Protein AF-A0A9P0JIC3-F1 (afdb_monomer)

Radius of gyration: 19.34 Å; Cα contacts (8 Å, |Δi|>4): 268; chains: 1; bounding box: 46×52×52 Å

Secondary structure (DSSP, 8-state):
-HHHHHHHHHHHTTS-TTTTTSHHHHHHHHHHHHHHHHHHHTTSS-HHHHHHHHHHHHHHHHHHHHHTTTT---TTHHHHHHHHHHHHHHHTT-TTHHHHHHHHT-HHHHHHHHHTT--SB-SSTT-BHHHHHHHHHHTTTT---HHHHHHHHHHHHH-SS---PPSS--TT-HHHHHHHHHHHHHHHHHTTSS-TTTTTSSPPPHHHHHHHHHHHHHHHTT-TTGGGTTSSS-HHHHHHHTTS--

Mean predicted aligned error: 8.45 Å

Foldseek 3Di:
DLVVVVVVVVVVVVDDLQQLVDPVSLVVVLVVLLVVLVVDCVVDDHSQVSLVSSLVSLVVQQQVCCVVVVNHGDHGPSLSSLVSSLVSCVVSVPLCNLQSCLSNLPLVVNLVCLLQPRDQADPPRPDGSQVNLLVVQVVCPLNGDPSSLSSNV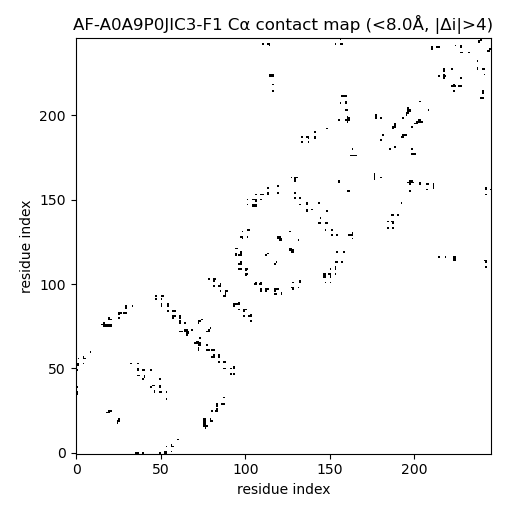LVCLQDQARDDDDDDDDPPCPVVQLVVCCVVRVVCVVSVSDDCCRSVVNPHDPLSVVLNVVLVVCVVVSNGPPCLVVDPDDPVVNCSSSSVDD

Sequence (246 aa):
MECFLKCYFEQFTNLPRNSLHDRRKRKAMVQYISTLIQGCSAVEPTVEESSRIAIKTILNYHDEMRDQNGTVCLMGKNHNILYVAMKLCFDWQVQDLAIICVQLGIPDKLHIFLRFGARLYTENEEFNVFEHILNRLSEFNHKYPYNLIACLQLLLRAAPWIKIKPKDFTEEEEKILYERLLEKYADLVDDGIVPLSRCGLTPPELKHLCRCVIREKLWENYQLPSGIRSLPVPEQMWKYLDLLED

InterPro domains:
  IPR001496 SOCS box domain [PF07525] (202-241)
  IPR001496 SOCS box domain [PS50225] (203-246)
  IPR001496 SOCS box domain [SM00969] (203-244)
  IPR036036 SOCS box-like domain superfamily [SSF158235] (195-242)
  IPR039147 Ankyrin repeat and SOCS box protein 17 [PTHR20966] (100-245)

Solvent-accessible surface area (backbone atoms only — not comparable to full-atom values): 13832 Å² total; per-residue (Å²): 100,54,67,65,51,51,60,49,48,63,57,54,69,75,50,60,56,62,62,37,70,45,69,66,48,35,49,51,50,39,52,53,51,52,51,47,29,56,60,36,28,76,75,67,47,54,59,62,55,28,43,50,45,50,41,51,50,53,52,50,52,40,49,54,53,11,52,77,48,79,68,43,74,47,72,47,31,61,48,39,47,50,61,32,41,46,49,47,25,64,77,63,70,42,70,62,49,52,47,46,24,53,76,66,41,39,38,72,61,35,49,54,40,49,39,56,58,56,48,70,65,51,94,67,79,85,54,51,44,61,54,54,52,50,56,59,49,61,75,39,74,95,58,66,58,66,42,51,53,48,34,50,54,54,51,57,70,67,37,63,54,72,75,68,84,68,88,81,84,66,93,86,46,73,70,55,50,42,57,52,48,46,73,76,39,41,68,44,42,76,71,58,74,46,53,53,38,33,55,66,81,34,79,54,57,66,70,52,48,49,40,39,51,53,48,49,55,31,45,78,67,73,26,49,53,73,47,49,77,71,47,101,63,58,70,69,54,40,36,41,62,52,66,74,44,133

Organism: Acanthoscelides obtectus (NCBI:txid200917)

pLDDT: mean 84.25, std 10.81, range [47.44, 96.25]

Structure (mmCIF, N/CA/C/O backbone):
data_AF-A0A9P0JIC3-F1
#
_entry.id   AF-A0A9P0JIC3-F1
#
loop_
_atom_site.group_PDB
_atom_site.id
_atom_site.type_symbol
_atom_site.label_atom_id
_atom_site.label_alt_id
_atom_site.label_comp_id
_atom_site.label_asym_id
_atom_site.label_entity_id
_atom_site.label_seq_id
_atom_site.pdbx_PDB_ins_code
_atom_site.Cartn_x
_atom_site.Cartn_y
_atom_site.Cartn_z
_atom_site.occupancy
_atom_site.B_iso_or_equiv
_atom_site.auth_seq_id
_atom_site.auth_comp_id
_atom_site.auth_asym_id
_atom_site.auth_atom_id
_atom_site.pdbx_PDB_model_num
ATOM 1 N N . MET A 1 1 ? 20.262 10.581 -11.753 1.00 84.94 1 MET A N 1
ATOM 2 C CA . MET A 1 1 ? 18.864 10.120 -11.924 1.00 84.94 1 MET A CA 1
ATOM 3 C C . MET A 1 1 ? 17.838 11.248 -11.773 1.00 84.94 1 MET A C 1
ATOM 5 O O . MET A 1 1 ? 17.192 11.581 -12.757 1.00 84.94 1 MET A O 1
ATOM 9 N N . GLU A 1 2 ? 17.696 11.856 -10.587 1.00 87.31 2 GLU A N 1
ATOM 10 C CA . GLU A 1 2 ? 16.649 12.857 -10.282 1.00 87.31 2 GLU A CA 1
ATOM 11 C C . GLU A 1 2 ? 16.612 14.047 -11.258 1.00 87.31 2 GLU A C 1
ATOM 13 O O . GLU A 1 2 ? 15.560 14.351 -11.815 1.00 87.31 2 GLU A O 1
ATOM 18 N N . CYS A 1 3 ? 17.766 14.673 -11.525 1.00 87.56 3 CYS A N 1
ATOM 19 C CA . CYS A 1 3 ? 17.871 15.822 -12.434 1.00 87.56 3 CYS A CA 1
ATOM 20 C C . CYS A 1 3 ? 17.317 15.513 -13.841 1.00 87.56 3 CYS A C 1
ATOM 22 O O . CYS A 1 3 ? 16.502 16.267 -14.366 1.00 87.56 3 CYS A O 1
ATOM 24 N N . PHE A 1 4 ? 17.659 14.350 -14.411 1.00 88.56 4 PHE A N 1
ATOM 25 C CA . PHE A 1 4 ? 17.155 13.935 -15.727 1.00 88.56 4 PHE A CA 1
ATOM 26 C C . PHE A 1 4 ? 15.630 13.789 -15.757 1.00 88.56 4 PHE A C 1
ATOM 28 O O . PHE A 1 4 ? 14.992 14.181 -16.735 1.00 88.56 4 PHE A O 1
ATOM 35 N N . LEU A 1 5 ? 15.037 13.233 -14.696 1.00 91.06 5 LEU A N 1
ATOM 36 C CA . LEU A 1 5 ? 13.585 13.091 -14.607 1.00 91.06 5 LEU A CA 1
ATOM 37 C C . LEU A 1 5 ? 12.885 14.433 -14.415 1.00 91.06 5 LEU A C 1
ATOM 39 O O . LEU A 1 5 ? 11.864 14.651 -15.060 1.00 91.06 5 LEU A O 1
ATOM 43 N N . LYS A 1 6 ? 13.438 15.344 -13.606 1.00 90.75 6 LYS A N 1
ATOM 44 C CA . LYS A 1 6 ? 12.896 16.704 -13.465 1.00 90.75 6 LYS A CA 1
ATOM 45 C C . LYS A 1 6 ? 12.882 17.437 -14.808 1.00 90.75 6 LYS A C 1
ATOM 47 O O . LYS A 1 6 ? 11.824 17.902 -15.220 1.00 90.75 6 LYS A O 1
ATOM 52 N N . CYS A 1 7 ? 13.988 17.406 -15.556 1.00 90.88 7 CYS A N 1
ATOM 53 C CA . CYS A 1 7 ? 14.044 17.970 -16.911 1.00 90.88 7 CYS A CA 1
ATOM 54 C C . CYS A 1 7 ? 13.030 17.317 -17.866 1.00 90.88 7 CYS A C 1
ATOM 56 O O . CYS A 1 7 ? 12.401 17.992 -18.681 1.00 90.88 7 CYS A O 1
ATOM 58 N N . TYR A 1 8 ? 12.829 15.999 -17.771 1.00 90.75 8 TYR A N 1
ATOM 59 C CA . TYR A 1 8 ? 11.783 15.326 -18.540 1.00 90.75 8 TYR A CA 1
ATOM 60 C C . TYR A 1 8 ? 10.377 15.808 -18.136 1.00 90.75 8 TYR A C 1
ATOM 62 O O . TYR A 1 8 ? 9.532 16.020 -19.008 1.00 90.75 8 TYR A O 1
ATOM 70 N N . PHE A 1 9 ? 10.110 16.013 -16.842 1.00 91.44 9 PHE A N 1
ATOM 71 C CA . PHE A 1 9 ? 8.804 16.460 -16.351 1.00 91.44 9 PHE A CA 1
ATOM 72 C C . PHE A 1 9 ? 8.465 17.909 -16.707 1.00 91.44 9 PHE A C 1
ATOM 74 O O . PHE A 1 9 ? 7.298 18.210 -16.976 1.00 91.44 9 PHE A O 1
ATOM 81 N N . GLU A 1 10 ? 9.461 18.780 -16.840 1.00 89.56 10 GLU A N 1
ATOM 82 C CA . GLU A 1 10 ? 9.272 20.119 -17.411 1.00 89.56 10 GLU A CA 1
ATOM 83 C C . GLU A 1 10 ? 8.665 20.030 -18.820 1.00 89.56 10 GLU A C 1
ATOM 85 O O . GLU A 1 10 ? 7.658 20.673 -19.117 1.00 89.56 10 GLU A O 1
ATOM 90 N N . GLN A 1 11 ? 9.192 19.138 -19.665 1.00 87.88 11 GLN A N 1
ATOM 91 C CA . GLN A 1 11 ? 8.653 18.910 -21.010 1.00 87.88 11 GLN A CA 1
ATOM 92 C C . GLN A 1 11 ? 7.323 18.148 -20.990 1.00 87.88 11 GLN A C 1
ATOM 94 O O . GLN A 1 11 ? 6.426 18.413 -21.795 1.00 87.88 11 GLN A O 1
ATOM 99 N N . PHE A 1 12 ? 7.151 17.220 -20.047 1.00 87.81 12 PHE A N 1
ATOM 100 C CA . PHE A 1 12 ? 5.916 16.460 -19.860 1.00 87.81 12 PHE A CA 1
ATOM 101 C C . PHE A 1 12 ? 4.708 17.371 -19.588 1.00 87.81 12 PHE A C 1
ATOM 103 O O . PHE A 1 12 ? 3.589 17.082 -20.036 1.00 87.81 12 PHE A O 1
ATOM 110 N N . THR A 1 13 ? 4.929 18.512 -18.931 1.00 84.94 13 THR A N 1
ATOM 111 C CA . THR A 1 13 ? 3.905 19.533 -18.658 1.00 84.94 13 THR A CA 1
ATOM 112 C C . THR A 1 13 ? 3.285 20.098 -19.940 1.00 84.94 13 THR A C 1
ATOM 114 O O . THR A 1 13 ? 2.082 20.358 -19.961 1.00 84.94 13 THR A O 1
ATOM 117 N N . ASN A 1 14 ? 4.022 20.115 -21.053 1.00 88.38 14 ASN A N 1
ATOM 118 C CA . ASN A 1 14 ? 3.530 20.588 -22.353 1.00 88.38 14 ASN A CA 1
ATOM 119 C C . ASN A 1 14 ? 2.716 19.538 -23.134 1.00 88.38 14 ASN A C 1
ATOM 121 O O . ASN A 1 14 ? 2.063 19.862 -24.125 1.00 88.38 14 ASN A O 1
ATOM 125 N N . LEU A 1 15 ? 2.716 18.268 -22.710 1.00 89.38 15 LEU A N 1
ATOM 126 C CA . LEU A 1 15 ? 1.994 17.210 -23.425 1.00 89.38 15 LEU A CA 1
ATOM 127 C C . LEU A 1 15 ? 0.464 17.297 -23.245 1.00 89.38 15 LEU A C 1
ATOM 129 O O . LEU A 1 15 ? -0.015 17.711 -22.187 1.00 89.38 15 LEU A O 1
ATOM 133 N N . PRO A 1 16 ? -0.339 16.804 -24.207 1.00 90.94 16 PRO A N 1
ATOM 134 C CA . PRO A 1 16 ? -1.791 16.727 -24.055 1.00 90.94 16 PRO A CA 1
ATOM 135 C C . PRO A 1 16 ? -2.224 15.887 -22.846 1.00 90.94 16 PRO A C 1
ATOM 137 O O . PRO A 1 16 ? -1.580 14.897 -22.498 1.00 90.94 16 PRO A O 1
ATOM 140 N N . ARG A 1 17 ? -3.377 16.208 -22.245 1.00 89.19 17 ARG A N 1
ATOM 141 C CA . ARG A 1 17 ? -3.917 15.506 -21.060 1.00 89.19 17 ARG A CA 1
ATOM 142 C C . ARG A 1 17 ? -4.074 13.990 -21.246 1.00 89.19 17 ARG A C 1
ATOM 144 O O . ARG A 1 17 ? -3.983 13.244 -20.276 1.00 89.19 17 ARG A O 1
ATOM 151 N N . ASN A 1 18 ? -4.299 13.515 -22.469 1.00 89.56 18 ASN A N 1
ATOM 152 C CA . ASN A 1 18 ? -4.457 12.093 -22.796 1.00 89.56 18 ASN A CA 1
ATOM 153 C C . ASN A 1 18 ? -3.135 11.388 -23.173 1.00 89.56 18 ASN A C 1
ATOM 155 O O . ASN A 1 18 ? -3.162 10.224 -23.581 1.00 89.56 18 ASN A O 1
ATOM 159 N N . SER A 1 19 ? -1.979 12.046 -23.030 1.00 89.12 19 SER A N 1
ATOM 160 C CA . SER A 1 19 ? -0.673 11.529 -23.465 1.00 89.12 19 SER A CA 1
ATOM 161 C C . SER A 1 19 ? -0.293 10.188 -22.830 1.00 89.12 19 SER A C 1
ATOM 163 O O . SER A 1 19 ? 0.338 9.373 -23.493 1.00 89.12 19 SER A O 1
ATOM 165 N N . LEU A 1 20 ? -0.738 9.908 -21.602 1.00 89.62 20 LEU A N 1
ATOM 166 C CA . LEU A 1 20 ? -0.525 8.622 -20.921 1.00 89.62 20 LEU A CA 1
ATOM 167 C C . LEU A 1 20 ? -1.786 7.758 -20.805 1.00 89.62 20 LEU A C 1
ATOM 169 O O . LEU A 1 20 ? -1.801 6.804 -20.029 1.00 89.62 20 LEU A O 1
ATOM 173 N N . HIS A 1 21 ? -2.854 8.057 -21.550 1.00 85.00 21 HIS A N 1
ATOM 174 C CA . HIS A 1 21 ? -4.065 7.229 -21.527 1.00 85.00 21 HIS A CA 1
ATOM 175 C C . HIS A 1 21 ? -3.846 5.858 -22.193 1.00 85.00 21 HIS A C 1
ATOM 177 O O . HIS A 1 21 ? -4.325 4.839 -21.692 1.00 85.00 21 HIS A O 1
ATOM 183 N N . ASP A 1 22 ? -3.047 5.809 -23.261 1.00 87.88 22 ASP A N 1
ATOM 184 C CA . ASP A 1 22 ? -2.704 4.571 -23.964 1.00 87.88 22 ASP A CA 1
ATOM 185 C C . ASP A 1 22 ? -1.667 3.744 -23.177 1.00 87.88 22 ASP A C 1
ATOM 187 O O . ASP A 1 22 ? -0.608 4.236 -22.770 1.00 87.88 22 ASP A O 1
ATOM 191 N N . ARG A 1 23 ? -1.950 2.447 -23.001 1.00 87.31 23 ARG A N 1
ATOM 192 C CA . ARG A 1 23 ? -1.043 1.481 -22.365 1.00 87.31 23 ARG A CA 1
ATOM 193 C C . ARG A 1 23 ? 0.312 1.385 -23.076 1.00 87.31 23 ARG A C 1
ATOM 195 O O . ARG A 1 23 ? 1.319 1.199 -22.398 1.00 87.31 23 ARG A O 1
ATOM 202 N N . ARG A 1 24 ? 0.365 1.513 -24.404 1.00 91.06 24 ARG A N 1
ATOM 203 C CA . ARG A 1 24 ? 1.601 1.503 -25.206 1.00 91.06 24 ARG A CA 1
ATOM 204 C C . ARG A 1 24 ? 2.483 2.700 -24.872 1.00 91.06 24 ARG A C 1
ATOM 206 O O . ARG A 1 24 ? 3.682 2.524 -24.700 1.00 91.06 24 ARG A O 1
ATOM 213 N N . LYS A 1 25 ? 1.888 3.883 -24.693 1.00 91.12 25 LYS A N 1
ATOM 214 C CA . LYS A 1 25 ? 2.614 5.096 -24.284 1.00 91.12 25 LYS A CA 1
ATOM 215 C C . LYS A 1 25 ? 3.153 4.975 -22.860 1.00 91.12 25 LYS A C 1
ATOM 217 O O . LYS A 1 25 ? 4.316 5.284 -22.628 1.00 91.12 25 LYS A O 1
ATOM 222 N N . ARG A 1 26 ? 2.363 4.416 -21.931 1.00 93.31 26 ARG A N 1
ATOM 223 C CA . ARG A 1 26 ? 2.862 4.076 -20.586 1.00 93.31 26 ARG A CA 1
ATOM 224 C C . ARG A 1 26 ? 4.009 3.066 -20.641 1.00 93.31 26 ARG A C 1
ATOM 226 O O . ARG A 1 26 ? 5.010 3.270 -19.972 1.00 93.31 26 ARG A O 1
ATOM 233 N N . LYS A 1 27 ? 3.907 2.020 -21.470 1.00 91.69 27 LYS A N 1
ATOM 234 C CA . LYS A 1 27 ? 4.984 1.033 -21.668 1.00 91.69 27 LYS A CA 1
ATOM 235 C C . LYS A 1 27 ? 6.257 1.679 -22.226 1.00 91.69 27 LYS A C 1
ATOM 237 O O . LYS A 1 27 ? 7.333 1.377 -21.728 1.00 91.69 27 LYS A O 1
ATOM 242 N N . ALA A 1 28 ? 6.134 2.567 -23.210 1.00 93.56 28 ALA A N 1
ATOM 243 C CA . ALA A 1 28 ? 7.271 3.298 -23.766 1.00 93.56 28 ALA A CA 1
ATOM 244 C C . ALA A 1 28 ? 7.947 4.183 -22.706 1.00 93.56 28 ALA A C 1
ATOM 246 O O . ALA A 1 28 ? 9.169 4.185 -22.601 1.00 93.56 28 ALA A O 1
ATOM 247 N N . MET A 1 29 ? 7.163 4.865 -21.865 1.00 94.38 29 MET A N 1
ATOM 248 C CA . MET A 1 29 ? 7.701 5.658 -20.757 1.00 94.38 29 MET A CA 1
ATOM 249 C C . MET A 1 29 ? 8.385 4.786 -19.695 1.00 94.38 29 MET A C 1
ATOM 251 O O . MET A 1 29 ? 9.467 5.139 -19.242 1.00 94.38 29 MET A O 1
ATOM 255 N N . VAL A 1 30 ? 7.813 3.626 -19.344 1.00 95.00 30 VAL A N 1
ATOM 256 C CA . VAL A 1 30 ? 8.483 2.641 -18.472 1.00 95.00 30 VAL A CA 1
ATOM 257 C C . VAL A 1 30 ? 9.824 2.225 -19.077 1.00 95.00 30 VAL A C 1
ATOM 259 O O . VAL A 1 30 ? 10.830 2.266 -18.386 1.00 95.00 30 VAL A O 1
ATOM 262 N N . GLN A 1 31 ? 9.869 1.880 -20.367 1.00 94.94 31 GLN A N 1
ATOM 263 C CA . GLN A 1 31 ? 11.111 1.484 -21.043 1.00 94.94 31 GLN A CA 1
ATOM 264 C C . GLN A 1 31 ? 12.158 2.602 -21.041 1.00 94.94 31 GLN A C 1
ATOM 266 O O . GLN A 1 31 ? 13.328 2.342 -20.765 1.00 94.94 31 GLN A O 1
ATOM 271 N N . TYR A 1 32 ? 11.737 3.840 -21.302 1.00 94.69 32 TYR A N 1
ATOM 272 C CA . TYR A 1 32 ? 12.606 5.011 -21.237 1.00 94.69 32 TYR A CA 1
ATOM 273 C C . TYR A 1 32 ? 13.205 5.191 -19.836 1.00 94.69 32 TYR A C 1
ATOM 275 O O . TYR A 1 32 ? 14.423 5.263 -19.694 1.00 94.69 32 TYR A O 1
ATOM 283 N N . ILE A 1 33 ? 12.371 5.181 -18.792 1.00 94.75 33 ILE A N 1
ATOM 284 C CA . ILE A 1 33 ? 12.834 5.362 -17.410 1.00 94.75 33 ILE A CA 1
ATOM 285 C C . ILE A 1 33 ? 13.693 4.176 -16.957 1.00 94.75 33 ILE A C 1
ATOM 287 O O . ILE A 1 33 ? 14.723 4.391 -16.331 1.00 94.75 33 ILE A O 1
ATOM 291 N N . SER A 1 34 ? 13.349 2.942 -17.328 1.00 93.94 34 SER A N 1
ATOM 292 C CA . SER A 1 34 ? 14.183 1.763 -17.063 1.00 93.94 34 SER A CA 1
ATOM 293 C C . SER A 1 34 ? 15.560 1.869 -17.720 1.00 93.94 34 SER A C 1
ATOM 295 O O . SER A 1 34 ? 16.558 1.508 -17.104 1.00 93.94 34 SER A O 1
ATOM 297 N N . THR A 1 35 ? 15.639 2.418 -18.935 1.00 93.44 35 THR A N 1
ATOM 298 C CA . THR A 1 35 ? 16.923 2.677 -19.606 1.00 93.44 35 THR A CA 1
ATOM 299 C C . THR A 1 35 ? 17.727 3.743 -18.858 1.00 93.44 35 THR A C 1
ATOM 301 O O . THR A 1 35 ? 18.933 3.590 -18.679 1.00 93.44 35 THR A O 1
ATOM 304 N N . LEU A 1 36 ? 17.068 4.798 -18.360 1.00 91.94 36 LEU A N 1
ATOM 305 C CA . LEU A 1 36 ? 17.714 5.817 -17.525 1.00 91.94 36 LEU A CA 1
ATOM 306 C C . LEU A 1 36 ? 18.221 5.253 -16.196 1.00 91.94 36 LEU A C 1
ATOM 308 O O . LEU A 1 36 ? 19.325 5.603 -15.794 1.00 91.94 36 LEU A O 1
ATOM 312 N N . ILE A 1 37 ? 17.449 4.385 -15.535 1.00 91.19 37 ILE A N 1
ATOM 313 C CA . ILE A 1 37 ? 17.860 3.701 -14.300 1.00 91.19 37 ILE A CA 1
ATOM 314 C C . ILE A 1 37 ? 19.133 2.895 -14.563 1.00 91.19 37 ILE A C 1
ATOM 316 O O . ILE A 1 37 ? 20.116 3.078 -13.852 1.00 91.19 37 ILE A O 1
ATOM 320 N N . GLN A 1 38 ? 19.151 2.076 -15.621 1.00 90.44 38 GLN A N 1
ATOM 321 C CA . GLN A 1 38 ? 20.332 1.295 -16.009 1.00 90.44 38 GLN A CA 1
ATOM 322 C C . GLN A 1 38 ? 21.537 2.196 -16.297 1.00 90.44 38 GLN A C 1
ATOM 324 O O . GLN A 1 38 ? 22.611 1.983 -15.737 1.00 90.44 38 GLN A O 1
ATOM 329 N N . GLY A 1 39 ? 21.353 3.233 -17.118 1.00 88.88 39 GLY A N 1
ATOM 330 C CA . GLY A 1 39 ? 22.425 4.157 -17.485 1.00 88.88 39 GLY A CA 1
ATOM 331 C C . GLY A 1 39 ? 22.971 4.955 -16.299 1.00 88.88 39 GLY A C 1
ATOM 332 O O . GLY A 1 39 ? 24.182 5.080 -16.157 1.00 88.88 39 GLY A O 1
ATOM 333 N N . CYS A 1 40 ? 22.102 5.451 -15.415 1.00 85.69 40 CYS A N 1
ATOM 334 C CA . CYS A 1 40 ? 22.518 6.162 -14.203 1.00 85.69 40 CYS A CA 1
ATOM 335 C C . CYS A 1 40 ? 23.211 5.225 -13.208 1.00 85.69 40 CYS A C 1
ATOM 337 O O . CYS A 1 40 ? 24.174 5.635 -12.571 1.00 85.69 40 CYS A O 1
ATOM 339 N N . SER A 1 41 ? 22.763 3.969 -13.109 1.00 84.31 41 SER A N 1
ATOM 340 C CA . SER A 1 41 ? 23.362 3.003 -12.187 1.00 84.31 41 SER A CA 1
ATOM 341 C C . SER A 1 41 ? 24.787 2.585 -12.560 1.00 84.31 41 SER A C 1
ATOM 343 O O . SER A 1 41 ? 25.525 2.079 -11.720 1.00 84.31 41 SER A O 1
ATOM 345 N N . ALA A 1 42 ? 25.199 2.829 -13.809 1.00 78.69 42 ALA A N 1
ATOM 346 C CA . ALA A 1 42 ? 26.554 2.558 -14.278 1.00 78.69 42 ALA A CA 1
ATOM 347 C C . ALA A 1 42 ? 27.597 3.582 -13.783 1.00 78.69 42 ALA A C 1
ATOM 3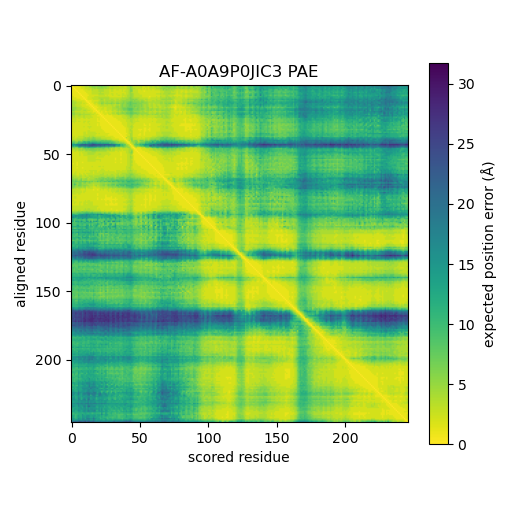49 O O . ALA A 1 42 ? 28.790 3.331 -13.924 1.00 78.69 42 ALA A O 1
ATOM 350 N N . VAL A 1 43 ? 27.163 4.725 -13.232 1.00 74.62 43 VAL A N 1
ATOM 351 C CA . VAL A 1 43 ? 28.024 5.861 -12.841 1.00 74.62 43 VAL A CA 1
ATOM 352 C C . VAL A 1 43 ? 27.922 6.174 -11.327 1.00 74.62 43 VAL A C 1
ATOM 354 O O . VAL A 1 43 ? 28.494 7.157 -10.887 1.00 74.62 43 VAL A O 1
ATOM 357 N N . GLU A 1 44 ? 27.272 5.303 -10.531 1.00 65.00 44 GLU A N 1
ATOM 358 C CA . GLU A 1 44 ? 26.792 5.485 -9.130 1.00 65.00 44 GLU A CA 1
ATOM 359 C C . GLU A 1 44 ? 25.482 6.301 -9.063 1.00 65.00 44 GLU A C 1
ATOM 361 O O . GLU A 1 44 ? 25.446 7.397 -9.632 1.00 65.00 44 GLU A O 1
ATOM 366 N N . PRO A 1 45 ? 24.369 5.844 -8.426 1.00 71.44 45 PRO A N 1
ATOM 367 C CA . PRO A 1 45 ? 24.164 4.828 -7.361 1.00 71.44 45 PRO A CA 1
ATOM 368 C C . PRO A 1 45 ? 23.926 3.374 -7.826 1.00 71.44 45 PRO A C 1
ATOM 370 O O . PRO A 1 45 ? 23.875 3.104 -9.019 1.00 71.44 45 PRO A O 1
ATOM 373 N N . THR A 1 46 ? 23.681 2.431 -6.899 1.00 81.75 46 THR A N 1
ATOM 374 C CA . THR A 1 46 ? 23.198 1.076 -7.251 1.00 81.75 46 THR A CA 1
ATOM 375 C C . THR A 1 46 ? 21.897 1.131 -8.064 1.00 81.75 46 THR A C 1
ATOM 377 O O . THR A 1 46 ? 21.164 2.126 -8.054 1.00 81.75 46 THR A O 1
ATOM 380 N N . VAL A 1 47 ? 21.582 0.046 -8.777 1.00 84.38 47 VAL A N 1
ATOM 381 C CA . VAL A 1 47 ? 20.319 -0.094 -9.528 1.00 84.38 47 VAL A CA 1
ATOM 382 C C . VAL A 1 47 ? 19.107 0.123 -8.621 1.00 84.38 47 VAL A C 1
ATOM 384 O O . VAL A 1 47 ? 18.159 0.802 -9.010 1.00 84.38 47 VAL A O 1
ATOM 387 N N . GLU A 1 48 ? 19.152 -0.415 -7.405 1.00 82.44 48 GLU A N 1
ATOM 388 C CA . GLU A 1 48 ? 18.089 -0.282 -6.411 1.00 82.44 48 GLU A CA 1
ATOM 389 C C . GLU A 1 48 ? 17.874 1.178 -5.995 1.00 82.44 48 GLU A C 1
ATOM 391 O O . GLU A 1 48 ? 16.756 1.690 -6.068 1.00 82.44 48 GLU A O 1
ATOM 396 N N . GLU A 1 49 ? 18.948 1.883 -5.635 1.00 83.00 49 GLU A N 1
ATOM 397 C CA . GLU A 1 49 ? 18.884 3.292 -5.245 1.00 83.00 49 GLU A CA 1
ATOM 398 C C . GLU A 1 49 ? 18.447 4.175 -6.425 1.00 83.00 49 GLU A C 1
ATOM 400 O O . GLU A 1 49 ? 17.562 5.017 -6.287 1.00 83.00 49 GLU A O 1
ATOM 405 N N . SER A 1 50 ? 18.971 3.923 -7.627 1.00 87.44 50 SER A N 1
ATOM 406 C CA . SER A 1 50 ? 18.548 4.621 -8.849 1.00 87.44 50 SER A CA 1
ATOM 407 C C . SER A 1 50 ? 17.057 4.426 -9.133 1.00 87.44 50 SER A C 1
ATOM 409 O O . SER A 1 50 ? 16.368 5.378 -9.505 1.00 87.44 50 SER A O 1
ATOM 411 N N . SER A 1 51 ? 16.544 3.211 -8.926 1.00 87.88 51 SER A N 1
ATOM 412 C CA . SER A 1 51 ? 15.125 2.888 -9.093 1.00 87.88 51 SER A CA 1
ATOM 413 C C . SER A 1 51 ? 14.267 3.605 -8.054 1.00 87.88 51 SER A C 1
ATOM 415 O O . SER A 1 51 ? 13.258 4.214 -8.412 1.00 87.88 51 SER A O 1
ATOM 417 N N . ARG A 1 52 ? 14.695 3.613 -6.786 1.00 84.06 52 ARG A N 1
ATOM 418 C CA . ARG A 1 52 ? 14.012 4.315 -5.692 1.00 84.06 52 ARG A CA 1
ATOM 419 C C . ARG A 1 52 ? 13.966 5.825 -5.925 1.00 84.06 52 ARG A C 1
ATOM 421 O O . ARG A 1 52 ? 12.892 6.415 -5.836 1.00 84.06 52 ARG A O 1
ATOM 428 N N . ILE A 1 53 ? 15.080 6.440 -6.331 1.00 87.38 53 ILE A N 1
ATOM 429 C CA . ILE A 1 53 ? 15.121 7.860 -6.716 1.00 87.38 53 ILE A CA 1
ATOM 430 C C . ILE A 1 53 ? 14.159 8.127 -7.877 1.00 87.38 53 ILE A C 1
ATOM 432 O O . ILE A 1 53 ? 13.424 9.115 -7.853 1.00 87.38 53 ILE A O 1
ATOM 436 N N . ALA A 1 54 ? 14.122 7.250 -8.884 1.00 90.12 54 ALA A N 1
ATOM 437 C CA . ALA A 1 54 ? 13.232 7.402 -10.030 1.00 90.12 54 ALA A CA 1
ATOM 438 C C . ALA A 1 54 ? 11.757 7.438 -9.615 1.00 90.12 54 ALA A C 1
ATOM 440 O O . ALA A 1 54 ? 11.016 8.339 -10.012 1.00 90.12 54 ALA A O 1
ATOM 441 N N . ILE A 1 55 ? 11.352 6.471 -8.790 1.00 88.62 55 ILE A N 1
ATOM 442 C CA . ILE A 1 55 ? 9.992 6.349 -8.269 1.00 88.62 55 ILE A CA 1
ATOM 443 C C . ILE A 1 55 ? 9.655 7.560 -7.404 1.00 88.62 55 ILE A C 1
ATOM 445 O O . ILE A 1 55 ? 8.675 8.237 -7.703 1.00 88.62 55 ILE A O 1
ATOM 449 N N . LYS A 1 56 ? 10.499 7.908 -6.423 1.00 85.25 56 LYS A N 1
ATOM 450 C CA . LYS A 1 56 ? 10.297 9.078 -5.551 1.00 85.25 56 LYS A CA 1
ATOM 451 C C . LYS A 1 56 ? 10.143 10.365 -6.360 1.00 85.25 56 LYS A C 1
ATOM 453 O O . LYS A 1 56 ? 9.248 11.153 -6.087 1.00 85.25 56 LYS A O 1
ATOM 458 N N . THR A 1 57 ? 10.933 10.543 -7.420 1.00 89.88 57 THR A N 1
ATOM 459 C CA . THR A 1 57 ? 10.813 11.717 -8.302 1.00 89.88 57 THR A CA 1
ATOM 460 C C . THR A 1 57 ? 9.463 11.751 -9.034 1.00 89.88 57 THR A C 1
ATOM 462 O O . THR A 1 57 ? 8.872 12.819 -9.167 1.00 89.88 57 THR A O 1
ATOM 465 N N . ILE A 1 58 ? 8.940 10.602 -9.487 1.00 91.00 58 ILE A N 1
ATOM 466 C CA . ILE A 1 58 ? 7.604 10.519 -10.106 1.00 91.00 58 ILE A CA 1
ATOM 467 C C . ILE A 1 58 ? 6.499 10.844 -9.091 1.00 91.00 58 ILE A C 1
ATOM 469 O O . ILE A 1 58 ? 5.547 11.546 -9.436 1.00 91.00 58 ILE A O 1
ATOM 473 N N . LEU A 1 59 ? 6.605 10.322 -7.865 1.00 86.25 59 LEU A N 1
ATOM 474 C CA . LEU A 1 59 ? 5.614 10.563 -6.811 1.00 86.25 59 LEU A CA 1
ATOM 475 C C . LEU A 1 59 ? 5.604 12.032 -6.388 1.00 86.25 59 LEU A C 1
ATOM 477 O O . LEU A 1 59 ? 4.539 12.639 -6.360 1.00 86.25 59 LEU A O 1
ATOM 481 N N . ASN A 1 60 ? 6.782 12.626 -6.190 1.00 87.25 60 ASN A N 1
ATOM 482 C CA . ASN A 1 60 ? 6.916 14.050 -5.891 1.00 87.25 60 ASN A CA 1
ATOM 483 C C . ASN A 1 60 ? 6.310 14.913 -7.003 1.00 87.25 60 ASN A C 1
ATOM 485 O O . ASN A 1 60 ? 5.549 15.826 -6.712 1.00 87.25 60 ASN A O 1
ATOM 489 N N . TYR A 1 61 ? 6.565 14.583 -8.275 1.00 89.94 61 TYR A N 1
ATOM 490 C CA . TYR A 1 61 ? 5.935 15.289 -9.393 1.00 89.94 61 TYR A CA 1
ATOM 491 C C . TYR A 1 61 ? 4.401 15.208 -9.340 1.00 89.94 61 TYR A C 1
ATOM 493 O O . TYR A 1 61 ? 3.712 16.202 -9.561 1.00 89.94 61 TYR A O 1
ATOM 501 N N . HIS A 1 62 ? 3.842 14.029 -9.051 1.00 88.94 62 HIS A N 1
ATOM 502 C CA . HIS A 1 62 ? 2.395 13.878 -8.896 1.00 88.94 62 HIS A CA 1
ATOM 503 C C . HIS A 1 62 ? 1.851 14.748 -7.752 1.00 88.94 62 HIS A C 1
ATOM 505 O O . HIS A 1 62 ? 0.832 15.419 -7.938 1.00 88.94 62 HIS A O 1
ATOM 511 N N . ASP A 1 63 ? 2.520 14.742 -6.600 1.00 83.88 63 ASP A N 1
ATOM 512 C CA . ASP A 1 63 ? 2.093 15.486 -5.417 1.00 83.88 63 ASP A CA 1
ATOM 513 C C . ASP A 1 63 ? 2.197 17.001 -5.647 1.00 83.88 63 ASP A C 1
ATOM 515 O O . ASP A 1 63 ? 1.230 17.713 -5.395 1.00 83.88 63 ASP A O 1
ATOM 519 N N . GLU A 1 64 ? 3.265 17.490 -6.283 1.00 88.88 64 GLU A N 1
ATOM 520 C CA . GLU A 1 64 ? 3.397 18.893 -6.704 1.00 88.88 64 GLU A CA 1
ATOM 521 C C . GLU A 1 64 ? 2.244 19.331 -7.625 1.00 88.88 64 GLU A C 1
ATOM 523 O O . GLU A 1 64 ? 1.647 20.391 -7.429 1.00 88.88 64 GLU A O 1
ATOM 528 N N . MET A 1 65 ? 1.883 18.507 -8.617 1.00 87.50 65 MET A N 1
ATOM 529 C CA . MET A 1 65 ? 0.771 18.803 -9.533 1.00 87.50 65 MET A CA 1
ATOM 530 C C . MET A 1 65 ? -0.594 18.775 -8.838 1.00 87.50 65 MET A C 1
ATOM 532 O O . MET A 1 65 ? -1.509 19.496 -9.240 1.00 87.50 65 MET A O 1
ATOM 536 N N . ARG A 1 66 ? -0.759 17.920 -7.825 1.00 83.44 66 ARG A N 1
ATOM 537 C CA . ARG A 1 66 ? -1.962 17.860 -6.990 1.00 83.44 66 ARG A CA 1
ATOM 538 C C . ARG A 1 66 ? -2.063 19.105 -6.110 1.00 83.44 66 ARG A C 1
ATOM 540 O O . ARG A 1 66 ? -3.126 19.719 -6.047 1.00 83.44 66 ARG A O 1
ATOM 547 N N . ASP A 1 67 ? -0.973 19.486 -5.460 1.00 84.19 67 ASP A N 1
ATOM 548 C CA . ASP A 1 67 ? -0.939 20.582 -4.494 1.00 84.19 67 ASP A CA 1
ATOM 549 C C . ASP A 1 67 ? -1.138 21.938 -5.194 1.00 84.19 67 ASP A C 1
ATOM 551 O O . ASP A 1 67 ? -1.906 22.774 -4.717 1.00 84.19 67 ASP A O 1
ATOM 555 N N . GLN A 1 68 ? -0.591 22.108 -6.405 1.00 86.19 68 GLN A N 1
ATOM 556 C CA . GLN A 1 68 ? -0.885 23.253 -7.282 1.00 86.19 68 GLN A CA 1
ATOM 557 C C . GLN A 1 68 ? -2.361 23.339 -7.708 1.00 86.19 68 GLN A C 1
ATOM 559 O O . GLN A 1 68 ? -2.835 24.412 -8.077 1.00 86.19 68 GLN A O 1
ATOM 564 N N . ASN A 1 69 ? -3.103 22.231 -7.647 1.00 83.56 69 ASN A N 1
ATOM 565 C CA . ASN A 1 69 ? -4.521 22.149 -7.990 1.00 83.56 69 ASN A CA 1
ATOM 566 C C . ASN A 1 69 ? -5.411 22.034 -6.736 1.00 83.56 69 ASN A C 1
ATOM 568 O O . ASN A 1 69 ? -6.411 21.312 -6.726 1.00 83.56 69 ASN A O 1
ATOM 572 N N . GLY A 1 70 ? -5.030 22.724 -5.655 1.00 80.44 70 GLY A N 1
ATOM 573 C CA . GLY A 1 70 ? -5.815 22.783 -4.422 1.00 80.44 70 GLY A CA 1
ATOM 574 C C . GLY A 1 70 ? -5.996 21.412 -3.778 1.00 80.44 70 GLY A C 1
ATOM 575 O O . GLY A 1 70 ? -7.098 21.085 -3.353 1.00 80.44 70 GLY A O 1
ATOM 576 N N . THR A 1 71 ? -4.936 20.596 -3.754 1.00 71.81 71 THR A N 1
ATOM 577 C CA . THR A 1 71 ? -4.896 19.216 -3.220 1.00 71.81 71 THR A CA 1
ATOM 578 C C . THR A 1 71 ? -5.728 18.181 -3.991 1.00 71.81 71 THR A C 1
ATOM 580 O O . THR A 1 71 ? -5.771 17.008 -3.628 1.00 71.81 71 THR A O 1
ATOM 583 N N . VAL A 1 72 ? -6.308 18.548 -5.139 1.00 71.69 72 VAL A N 1
ATOM 584 C CA . VAL A 1 72 ? -7.058 17.616 -5.994 1.00 71.69 72 VAL A CA 1
ATOM 585 C C . VAL A 1 72 ? -6.180 17.106 -7.132 1.00 71.69 72 VAL A C 1
ATOM 587 O O . VAL A 1 72 ? -5.614 17.875 -7.905 1.00 71.69 72 VAL A O 1
ATOM 590 N N . CYS A 1 73 ? -6.097 15.784 -7.295 1.00 76.38 73 CYS A N 1
ATOM 591 C CA . CYS A 1 73 ? -5.277 15.184 -8.346 1.00 76.38 73 CYS A CA 1
ATOM 592 C C . CYS A 1 73 ? -5.782 15.563 -9.750 1.00 76.38 73 CYS A C 1
ATOM 594 O O . CYS A 1 73 ? -6.941 15.329 -10.111 1.00 76.38 73 CYS A O 1
ATOM 596 N N . LEU A 1 74 ? -4.874 16.072 -10.585 1.00 76.94 74 LEU A N 1
ATOM 597 C CA . LEU A 1 74 ? -5.136 16.321 -11.996 1.00 76.94 74 LEU A CA 1
ATOM 598 C C . LEU A 1 74 ? -5.242 14.987 -12.762 1.00 76.94 74 LEU A C 1
ATOM 600 O O . LEU A 1 74 ? -4.258 14.335 -13.108 1.00 76.94 74 LEU A O 1
ATOM 604 N N . MET A 1 75 ? -6.471 14.568 -13.061 1.00 83.19 75 MET A N 1
ATOM 605 C CA . MET A 1 75 ? -6.748 13.375 -13.874 1.00 83.19 75 MET A CA 1
ATOM 606 C C . MET A 1 75 ? -6.087 13.444 -15.265 1.00 83.19 75 MET A C 1
ATOM 608 O O . MET A 1 75 ? -5.796 14.516 -15.799 1.00 83.19 75 MET A O 1
ATOM 612 N N . GLY A 1 76 ? -5.947 12.302 -15.939 1.00 87.25 76 GLY A N 1
ATOM 613 C CA . GLY A 1 76 ? -5.283 12.227 -17.244 1.00 87.25 76 GLY A CA 1
ATOM 614 C C . GLY A 1 76 ? -3.793 11.971 -17.065 1.00 87.25 76 GLY A C 1
ATOM 615 O O . GLY A 1 76 ? -3.435 11.073 -16.318 1.00 87.25 76 GLY A O 1
ATOM 616 N N . LYS A 1 77 ? -2.915 12.701 -17.755 1.00 88.31 77 LYS A N 1
ATOM 617 C CA . LYS A 1 77 ? -1.470 12.425 -17.759 1.00 88.31 77 LYS A CA 1
ATOM 618 C C . LYS A 1 77 ? -0.826 12.506 -16.364 1.00 88.31 77 LYS A C 1
ATOM 620 O O . LYS A 1 77 ? -0.016 11.639 -16.056 1.00 88.31 77 LYS A O 1
ATOM 625 N N . ASN A 1 78 ? -1.243 13.464 -15.528 1.00 86.75 78 ASN A N 1
ATOM 626 C CA . ASN A 1 78 ? -0.664 13.680 -14.198 1.00 86.75 78 ASN A CA 1
ATOM 627 C C . ASN A 1 78 ? -1.066 12.560 -13.225 1.00 86.75 78 ASN A C 1
ATOM 629 O O . ASN A 1 78 ? -0.240 12.125 -12.442 1.00 86.75 78 ASN A O 1
ATOM 633 N N . HIS A 1 79 ? -2.279 12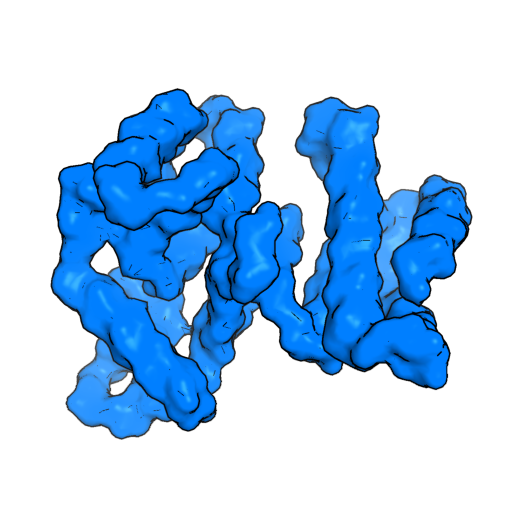.005 -13.335 1.00 86.69 79 HIS A N 1
ATOM 634 C CA . HIS A 1 79 ? -2.669 10.804 -12.585 1.00 86.69 79 HIS A CA 1
ATOM 635 C C . HIS A 1 79 ? -2.120 9.506 -13.208 1.00 86.69 79 HIS A C 1
ATOM 637 O O . HIS A 1 79 ? -1.657 8.602 -12.518 1.00 86.69 79 HIS A O 1
ATOM 643 N N . ASN A 1 80 ? -2.126 9.399 -14.541 1.00 88.12 80 ASN A N 1
ATOM 644 C CA . ASN A 1 80 ? -1.736 8.179 -15.253 1.00 88.12 80 ASN A CA 1
ATOM 645 C C . ASN A 1 80 ? -0.242 7.850 -15.122 1.00 88.12 80 ASN A C 1
ATOM 647 O O . ASN A 1 80 ? 0.149 6.708 -15.380 1.00 88.12 80 ASN A O 1
ATOM 651 N N . ILE A 1 81 ? 0.583 8.819 -14.721 1.00 89.56 81 ILE A N 1
ATOM 652 C CA . ILE A 1 81 ? 1.996 8.606 -14.409 1.00 89.56 81 ILE A CA 1
ATOM 653 C C . ILE A 1 81 ? 2.188 7.641 -13.229 1.00 89.56 81 ILE A C 1
ATOM 655 O O . ILE A 1 81 ? 3.147 6.876 -13.213 1.00 89.56 81 ILE A O 1
ATOM 659 N N . LEU A 1 82 ? 1.226 7.561 -12.306 1.00 86.12 82 LEU A N 1
ATOM 660 C CA . LEU A 1 82 ? 1.276 6.618 -11.192 1.00 86.12 82 LEU A CA 1
ATOM 661 C C . LEU A 1 82 ? 1.211 5.157 -11.672 1.00 86.12 82 LEU A C 1
ATOM 663 O O . LEU A 1 82 ? 1.816 4.284 -11.063 1.00 86.12 82 LEU A O 1
ATOM 667 N N . TYR A 1 83 ? 0.576 4.864 -12.815 1.00 86.56 83 TYR A N 1
ATOM 668 C CA . TYR A 1 83 ? 0.651 3.526 -13.425 1.00 86.56 83 TYR A CA 1
ATOM 669 C C . TYR A 1 83 ? 2.044 3.204 -13.982 1.00 86.56 83 TYR A C 1
ATOM 671 O O . TYR A 1 83 ? 2.405 2.030 -14.072 1.00 86.56 83 TYR A O 1
ATOM 679 N N . VAL A 1 84 ? 2.804 4.224 -14.396 1.00 90.25 84 VAL A N 1
ATOM 680 C CA . VAL A 1 84 ? 4.207 4.077 -14.808 1.00 90.25 84 VAL A CA 1
ATOM 681 C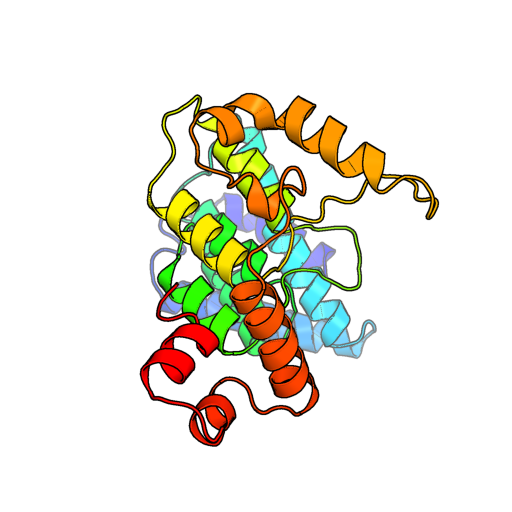 C . VAL A 1 84 ? 5.057 3.797 -13.571 1.00 90.25 84 VAL A C 1
ATOM 683 O O . VAL A 1 84 ? 5.773 2.800 -13.569 1.00 90.25 84 VAL A O 1
ATOM 686 N N . ALA A 1 85 ? 4.898 4.586 -12.501 1.00 87.50 85 ALA A N 1
ATOM 687 C CA . ALA A 1 85 ? 5.575 4.368 -11.219 1.00 87.50 85 ALA A CA 1
ATOM 688 C C . ALA A 1 85 ? 5.296 2.966 -10.660 1.00 87.50 85 ALA A C 1
ATOM 690 O O . ALA A 1 85 ? 6.219 2.221 -10.361 1.00 87.50 85 ALA A O 1
ATOM 691 N N . MET A 1 86 ? 4.028 2.555 -10.647 1.00 83.94 86 MET A N 1
ATOM 692 C CA . MET A 1 86 ? 3.600 1.225 -10.221 1.00 83.94 86 MET A CA 1
ATOM 693 C C . MET A 1 86 ? 4.315 0.106 -10.995 1.00 83.94 86 MET A C 1
ATOM 695 O O . MET A 1 86 ? 4.740 -0.892 -10.414 1.00 83.94 86 MET A O 1
ATOM 699 N N . LYS A 1 87 ? 4.433 0.248 -12.321 1.00 87.38 87 LYS A N 1
ATOM 700 C CA . LYS A 1 87 ? 5.111 -0.752 -13.149 1.00 87.38 87 LYS A CA 1
ATOM 701 C C . LYS A 1 87 ? 6.622 -0.748 -12.909 1.00 87.38 87 LYS A C 1
ATOM 703 O O . LYS A 1 87 ? 7.201 -1.825 -12.864 1.00 87.38 87 LYS A O 1
ATOM 708 N N . LEU A 1 88 ? 7.229 0.420 -12.703 1.00 88.00 88 LEU A N 1
ATOM 709 C CA . LEU A 1 88 ? 8.644 0.538 -12.349 1.00 88.00 88 LEU A CA 1
ATOM 710 C C . LEU A 1 88 ? 8.941 -0.097 -10.987 1.00 88.00 88 LEU A C 1
ATOM 712 O O . LEU A 1 88 ? 9.870 -0.888 -10.907 1.00 88.00 88 LEU A O 1
ATOM 716 N N . CYS A 1 89 ? 8.128 0.153 -9.957 1.00 84.31 89 CYS A N 1
ATOM 717 C CA . CYS A 1 89 ? 8.266 -0.521 -8.662 1.00 84.31 89 CYS A CA 1
ATOM 718 C C . CYS A 1 89 ? 8.225 -2.042 -8.807 1.00 84.31 89 CYS A C 1
ATOM 720 O O . CYS A 1 89 ? 9.025 -2.735 -8.191 1.00 84.31 89 CYS A O 1
ATOM 722 N N . PHE A 1 90 ? 7.319 -2.560 -9.642 1.00 83.31 90 PHE A N 1
ATOM 723 C CA . PHE A 1 90 ? 7.234 -3.993 -9.904 1.00 83.31 90 PHE A CA 1
ATOM 724 C C . PHE A 1 90 ? 8.462 -4.527 -10.659 1.00 83.31 90 PHE A C 1
ATOM 726 O O . PHE A 1 90 ? 9.027 -5.538 -10.258 1.00 83.31 90 PHE A O 1
ATOM 733 N N . ASP A 1 91 ? 8.873 -3.866 -11.746 1.00 87.00 91 ASP A N 1
ATOM 734 C CA . ASP A 1 91 ? 9.986 -4.320 -12.592 1.00 87.00 91 ASP A CA 1
ATOM 735 C C . ASP A 1 91 ? 11.336 -4.255 -11.863 1.00 87.00 91 ASP A C 1
ATOM 737 O O . ASP A 1 91 ? 12.196 -5.102 -12.096 1.00 87.00 91 ASP A O 1
ATOM 741 N N . TRP A 1 92 ? 11.495 -3.283 -10.964 1.00 86.19 92 TRP A N 1
ATOM 742 C CA . TRP A 1 92 ? 12.726 -3.026 -10.214 1.00 86.19 92 TRP A CA 1
ATOM 743 C C . TRP A 1 92 ? 12.668 -3.471 -8.745 1.00 86.19 92 TRP A C 1
ATOM 745 O O . TRP A 1 92 ? 13.588 -3.179 -7.992 1.00 86.19 92 TRP A O 1
ATOM 755 N N . GLN A 1 93 ? 11.606 -4.179 -8.338 1.00 79.50 93 GLN A N 1
ATOM 756 C CA . GLN A 1 93 ? 11.427 -4.744 -6.990 1.00 79.50 93 GLN A CA 1
ATOM 757 C C . GLN A 1 93 ? 11.530 -3.721 -5.839 1.00 79.50 93 GLN A C 1
ATOM 759 O O . GLN A 1 93 ? 12.001 -4.035 -4.749 1.00 79.50 93 GLN A O 1
ATOM 764 N N . VAL A 1 94 ? 11.050 -2.494 -6.058 1.00 76.69 94 VAL A N 1
ATOM 765 C CA . VAL A 1 94 ? 11.068 -1.424 -5.044 1.00 76.69 94 VAL A CA 1
ATOM 766 C C . VAL A 1 94 ? 9.845 -1.527 -4.124 1.00 76.69 94 VAL A C 1
ATOM 768 O O . VAL A 1 94 ? 8.725 -1.747 -4.591 1.00 76.69 94 VAL A O 1
ATOM 771 N N . GLN A 1 95 ? 10.045 -1.335 -2.815 1.00 69.00 95 GLN A N 1
ATOM 772 C CA . GLN A 1 95 ? 9.042 -1.591 -1.768 1.00 69.00 95 GLN A CA 1
ATOM 773 C C . GLN A 1 95 ? 7.863 -0.585 -1.694 1.00 69.00 95 GLN A C 1
ATOM 775 O O . GLN A 1 95 ? 6.963 -0.768 -0.878 1.00 69.00 95 GLN A O 1
ATOM 780 N N . ASP A 1 96 ? 7.769 0.405 -2.589 1.00 70.44 96 ASP A N 1
ATOM 781 C CA . ASP A 1 96 ? 6.752 1.483 -2.545 1.00 70.44 96 ASP A CA 1
ATOM 782 C C . ASP A 1 96 ? 5.393 1.119 -3.183 1.00 70.44 96 ASP A C 1
ATOM 784 O O . ASP A 1 96 ? 4.499 1.952 -3.362 1.00 70.44 96 ASP A O 1
ATOM 788 N N . LEU A 1 97 ? 5.210 -0.145 -3.561 1.00 74.44 97 LEU A N 1
ATOM 789 C CA . LEU A 1 97 ? 4.096 -0.597 -4.396 1.00 74.44 97 LEU A CA 1
ATOM 790 C C . LEU A 1 97 ? 2.716 -0.402 -3.733 1.00 74.44 97 LEU A C 1
ATOM 792 O O . LEU A 1 97 ? 1.733 -0.101 -4.419 1.00 74.44 97 LEU A O 1
ATOM 796 N N . ALA A 1 98 ? 2.643 -0.541 -2.404 1.00 76.00 98 ALA A N 1
ATOM 797 C CA . ALA A 1 98 ? 1.417 -0.340 -1.631 1.00 76.00 98 ALA A CA 1
ATOM 798 C C . ALA A 1 98 ? 0.972 1.134 -1.630 1.00 76.00 98 ALA A C 1
ATOM 800 O O . ALA A 1 98 ? -0.206 1.411 -1.865 1.00 76.00 98 ALA A O 1
ATOM 801 N N . ILE A 1 99 ? 1.914 2.072 -1.463 1.00 75.75 99 ILE A N 1
ATOM 802 C CA . ILE A 1 99 ? 1.656 3.523 -1.483 1.00 75.75 99 ILE A CA 1
ATOM 803 C C . ILE A 1 99 ? 1.041 3.924 -2.823 1.00 75.75 99 ILE A C 1
ATOM 805 O O . ILE A 1 99 ? -0.002 4.576 -2.871 1.00 75.75 99 ILE A O 1
ATOM 809 N N . ILE A 1 100 ? 1.638 3.466 -3.923 1.00 75.25 100 ILE A N 1
ATOM 810 C CA . ILE A 1 100 ? 1.180 3.823 -5.268 1.00 75.25 100 ILE A CA 1
ATOM 811 C C . ILE A 1 100 ? -0.225 3.279 -5.537 1.00 75.25 100 ILE A C 1
ATOM 813 O O . ILE A 1 100 ? -1.048 3.956 -6.153 1.00 75.25 100 ILE A O 1
ATOM 817 N N . CYS A 1 101 ? -0.544 2.072 -5.060 1.00 79.44 101 CYS A N 1
ATOM 818 C CA . CYS A 1 101 ? -1.890 1.519 -5.222 1.00 79.44 101 CYS A CA 1
ATOM 819 C C . CYS A 1 101 ? -2.943 2.297 -4.423 1.00 79.44 101 CYS A C 1
ATOM 821 O O . CYS A 1 101 ? -4.059 2.486 -4.913 1.00 79.44 101 CYS A O 1
ATOM 823 N N . VAL A 1 102 ? -2.584 2.788 -3.234 1.00 80.56 102 VAL A N 1
ATOM 824 C CA . VAL A 1 102 ? -3.427 3.688 -2.438 1.00 80.56 102 VAL A CA 1
ATOM 825 C C . VAL A 1 102 ? -3.622 5.028 -3.148 1.00 80.56 102 VAL A C 1
ATOM 827 O O . VAL A 1 102 ? -4.759 5.478 -3.280 1.00 80.56 102 VAL A O 1
ATOM 830 N N . GLN A 1 103 ? -2.557 5.646 -3.669 1.00 78.69 103 GLN A N 1
ATOM 831 C CA . GLN A 1 103 ? -2.634 6.895 -4.442 1.00 78.69 103 GLN A CA 1
ATOM 832 C C . GLN A 1 103 ? -3.517 6.742 -5.687 1.00 78.69 103 GLN A C 1
ATOM 834 O O . GLN A 1 103 ? -4.351 7.599 -5.990 1.00 78.69 103 GLN A O 1
ATOM 839 N N . LEU A 1 104 ? -3.412 5.606 -6.370 1.00 77.50 104 LEU A N 1
ATOM 840 C CA . LEU A 1 104 ? -4.263 5.271 -7.506 1.00 77.50 104 LEU A CA 1
ATOM 841 C C . LEU A 1 104 ? -5.705 4.908 -7.111 1.00 77.50 104 LEU A C 1
ATOM 843 O O . LEU A 1 104 ? -6.582 4.930 -7.971 1.00 77.50 104 LEU A O 1
ATOM 847 N N . GLY A 1 105 ? -5.968 4.565 -5.846 1.00 82.81 105 GLY A N 1
ATOM 848 C CA . GLY A 1 105 ? -7.269 4.061 -5.401 1.00 82.81 105 GLY A CA 1
ATOM 849 C C . GLY A 1 105 ? -7.668 2.768 -6.119 1.00 82.81 105 GLY A C 1
ATOM 850 O O . GLY A 1 105 ? -8.805 2.649 -6.569 1.00 82.81 105 GLY A O 1
ATOM 851 N N . ILE A 1 106 ? -6.727 1.828 -6.288 1.00 85.62 106 ILE A N 1
ATOM 852 C CA . ILE A 1 106 ? -6.959 0.556 -6.996 1.00 85.62 106 ILE A CA 1
ATOM 853 C C . ILE A 1 106 ? -6.855 -0.616 -6.006 1.00 85.62 106 ILE A C 1
ATOM 855 O O . ILE A 1 106 ? -5.776 -1.210 -5.876 1.00 85.62 106 ILE A O 1
ATOM 859 N N . PRO A 1 107 ? -7.961 -0.982 -5.332 1.00 87.12 107 PRO A N 1
ATOM 860 C CA . PRO A 1 107 ? -7.957 -2.032 -4.315 1.00 87.12 107 PRO A CA 1
ATOM 861 C C . PRO A 1 107 ? -7.575 -3.405 -4.883 1.00 87.12 107 PRO A C 1
ATOM 863 O O . PRO A 1 107 ? -6.796 -4.113 -4.257 1.00 87.12 107 PRO A O 1
ATOM 866 N N . ASP A 1 108 ? -8.006 -3.757 -6.099 1.00 79.06 108 ASP A N 1
ATOM 867 C CA . ASP A 1 108 ? -7.730 -5.077 -6.695 1.00 79.06 108 ASP A CA 1
ATOM 868 C C . ASP A 1 108 ? -6.230 -5.372 -6.818 1.00 79.06 108 ASP A C 1
ATOM 870 O O . ASP A 1 108 ? -5.752 -6.472 -6.541 1.00 79.06 108 ASP A O 1
ATOM 874 N N . LYS A 1 109 ? -5.458 -4.364 -7.236 1.00 81.94 109 LYS A N 1
ATOM 875 C CA . LYS A 1 109 ? -4.011 -4.510 -7.410 1.00 81.94 109 LYS A CA 1
ATOM 876 C C . LYS A 1 109 ? -3.284 -4.468 -6.075 1.00 81.94 109 LYS A C 1
ATOM 878 O O . LYS A 1 109 ? -2.360 -5.255 -5.881 1.00 81.94 109 LYS A O 1
ATOM 883 N N . LEU A 1 110 ? -3.730 -3.602 -5.161 1.00 88.56 110 LEU A N 1
ATOM 884 C CA . LEU A 1 110 ? -3.239 -3.593 -3.787 1.00 88.56 110 LEU A CA 1
ATOM 885 C C . LEU A 1 110 ? -3.421 -4.975 -3.152 1.00 88.56 110 LEU A C 1
ATOM 887 O O . LEU A 1 110 ? -2.476 -5.513 -2.589 1.00 88.56 110 LEU A O 1
ATOM 891 N N . HIS A 1 111 ? -4.599 -5.583 -3.309 1.00 88.25 111 HIS A N 1
ATOM 892 C CA . HIS A 1 111 ? -4.908 -6.903 -2.769 1.00 88.25 111 HIS A CA 1
ATOM 893 C C . HIS A 1 111 ? -3.951 -7.970 -3.288 1.00 88.25 111 HIS A C 1
ATOM 895 O O . HIS A 1 111 ? -3.383 -8.710 -2.489 1.00 88.25 111 HIS A O 1
ATOM 901 N N . ILE A 1 112 ? -3.708 -8.010 -4.603 1.00 82.81 112 ILE A N 1
ATOM 902 C CA . ILE A 1 112 ? -2.721 -8.922 -5.196 1.00 82.81 112 ILE A CA 1
ATOM 903 C C . ILE A 1 112 ? -1.354 -8.709 -4.543 1.00 82.81 112 ILE A C 1
ATOM 905 O O . ILE A 1 112 ? -0.742 -9.664 -4.085 1.00 82.81 112 ILE A O 1
ATOM 909 N N . PHE A 1 113 ? -0.872 -7.476 -4.435 1.00 87.12 113 PHE A N 1
ATOM 910 C CA . PHE A 1 113 ? 0.455 -7.243 -3.869 1.00 87.12 113 PHE A CA 1
ATOM 911 C C . PHE A 1 113 ? 0.561 -7.600 -2.396 1.00 87.12 113 PHE A C 1
ATOM 913 O O . PHE A 1 113 ? 1.540 -8.229 -2.000 1.00 87.12 113 PHE A O 1
ATOM 920 N N . LEU A 1 114 ? -0.454 -7.283 -1.596 1.00 90.44 114 LEU A N 1
ATOM 921 C CA . LEU A 1 114 ? -0.483 -7.677 -0.193 1.00 90.44 114 LEU A CA 1
ATOM 922 C C . LEU A 1 114 ? -0.458 -9.198 -0.052 1.00 90.44 114 LEU A C 1
ATOM 924 O O . LEU A 1 114 ? 0.295 -9.704 0.774 1.00 90.44 114 LEU A O 1
ATOM 928 N N . ARG A 1 115 ? -1.191 -9.943 -0.892 1.00 90.62 115 ARG A N 1
ATOM 929 C CA . ARG A 1 115 ? -1.167 -11.418 -0.903 1.00 90.62 115 ARG A CA 1
ATOM 930 C C . ARG A 1 115 ? 0.234 -11.976 -1.117 1.00 90.62 115 ARG A C 1
ATOM 932 O O . ARG A 1 115 ? 0.641 -12.865 -0.374 1.00 90.62 115 ARG A O 1
ATOM 939 N N . PHE A 1 116 ? 0.980 -11.388 -2.049 1.00 86.19 116 PHE A N 1
ATOM 940 C CA . PHE A 1 116 ? 2.376 -11.726 -2.341 1.00 86.19 116 PHE A CA 1
ATOM 941 C C . PHE A 1 116 ? 3.389 -11.109 -1.360 1.00 86.19 116 PHE A C 1
ATOM 943 O O . PHE A 1 116 ? 4.590 -11.281 -1.538 1.00 86.19 116 PHE A O 1
ATOM 950 N N . GLY A 1 117 ? 2.929 -10.434 -0.303 1.00 85.50 117 GLY A N 1
ATOM 951 C CA . GLY A 1 117 ? 3.793 -9.968 0.777 1.00 85.50 117 GLY A CA 1
ATOM 952 C C . GLY A 1 117 ? 4.416 -8.593 0.556 1.00 85.50 117 GLY A C 1
ATOM 953 O O . GLY A 1 117 ? 5.494 -8.325 1.084 1.00 85.50 117 GLY A O 1
ATOM 954 N N . ALA A 1 118 ? 3.763 -7.716 -0.212 1.00 84.38 118 ALA A N 1
ATOM 955 C CA . ALA A 1 118 ? 4.156 -6.313 -0.271 1.00 84.38 118 ALA A CA 1
ATOM 956 C C . ALA A 1 118 ? 4.167 -5.699 1.134 1.00 84.38 118 ALA A C 1
ATOM 958 O O . ALA A 1 118 ? 3.211 -5.844 1.903 1.00 84.38 118 ALA A O 1
ATOM 959 N N . ARG A 1 119 ? 5.268 -5.021 1.462 1.00 79.88 119 ARG A N 1
ATOM 960 C CA . ARG A 1 119 ? 5.471 -4.395 2.766 1.00 79.88 119 ARG A CA 1
ATOM 961 C C . ARG A 1 119 ? 4.634 -3.122 2.890 1.00 79.88 119 ARG A C 1
ATOM 963 O O . ARG A 1 119 ? 4.426 -2.390 1.927 1.00 79.88 119 ARG A O 1
ATOM 970 N N . LEU A 1 120 ? 4.136 -2.893 4.102 1.00 77.50 120 LEU A N 1
ATOM 971 C CA . LEU A 1 120 ? 3.357 -1.704 4.469 1.00 77.50 120 LEU A CA 1
ATOM 972 C C . LEU A 1 120 ? 4.220 -0.588 5.062 1.00 77.50 120 LEU A C 1
ATOM 974 O O . LEU A 1 120 ? 3.769 0.548 5.186 1.00 77.50 120 LEU A O 1
ATOM 978 N N . TYR A 1 121 ? 5.443 -0.941 5.442 1.00 69.25 121 TYR A N 1
ATOM 979 C CA . TYR A 1 121 ? 6.428 -0.065 6.046 1.00 69.25 121 TYR A CA 1
ATOM 980 C C . TYR A 1 121 ? 7.719 -0.237 5.256 1.00 69.25 121 TYR A C 1
ATOM 982 O O . TYR A 1 121 ? 8.143 -1.371 5.030 1.00 69.25 121 TYR A O 1
ATOM 990 N N . THR A 1 122 ? 8.309 0.868 4.822 1.00 58.47 122 THR A N 1
ATOM 991 C CA . THR A 1 122 ? 9.642 0.884 4.222 1.00 58.47 122 THR A CA 1
ATOM 992 C C . THR A 1 122 ? 10.688 1.034 5.323 1.00 58.47 122 THR A C 1
ATOM 994 O O . THR A 1 122 ? 10.455 1.731 6.310 1.00 58.47 122 THR A O 1
ATOM 997 N N . GLU A 1 123 ? 11.844 0.388 5.159 1.00 51.03 123 GLU A N 1
ATOM 998 C CA . GLU A 1 123 ? 12.982 0.497 6.092 1.00 51.03 123 GLU A CA 1
ATOM 999 C C . GLU A 1 123 ? 13.485 1.946 6.211 1.00 51.03 123 GLU A C 1
ATOM 1001 O O . GLU A 1 123 ? 13.881 2.389 7.285 1.00 51.03 123 GLU A O 1
ATOM 1006 N N . ASN A 1 124 ? 13.364 2.718 5.125 1.00 51.19 124 ASN A N 1
ATOM 1007 C CA . ASN A 1 124 ? 13.524 4.167 5.136 1.00 51.19 124 ASN A CA 1
ATOM 1008 C C . ASN A 1 124 ? 12.209 4.801 5.590 1.00 51.19 124 ASN A C 1
ATOM 1010 O O . ASN A 1 124 ? 11.251 4.912 4.825 1.00 51.19 124 ASN A O 1
ATOM 1014 N N . GLU A 1 125 ? 12.175 5.181 6.858 1.00 52.78 125 GLU A N 1
ATOM 1015 C CA . GLU A 1 125 ? 11.012 5.551 7.670 1.00 52.78 125 GLU A CA 1
ATOM 1016 C C . GLU A 1 125 ? 10.251 6.821 7.227 1.00 52.78 125 GLU A C 1
ATOM 1018 O O . GLU A 1 125 ? 9.409 7.324 7.965 1.00 52.78 125 GLU A O 1
ATOM 1023 N N . GLU A 1 126 ? 10.532 7.351 6.036 1.00 52.31 126 GLU A N 1
ATOM 1024 C CA . GLU A 1 126 ? 9.962 8.602 5.524 1.00 52.31 126 GLU A CA 1
ATOM 1025 C C . GLU A 1 126 ? 8.489 8.477 5.104 1.00 52.31 126 GLU A C 1
ATOM 1027 O O . GLU A 1 126 ? 7.777 9.481 5.092 1.00 52.31 126 GLU A O 1
ATOM 1032 N N . PHE A 1 127 ? 8.014 7.274 4.753 1.00 59.97 127 PHE A N 1
ATOM 1033 C CA . PHE A 1 127 ? 6.685 7.093 4.163 1.00 59.97 127 PHE A CA 1
ATOM 1034 C C . PHE A 1 127 ? 5.874 5.985 4.835 1.00 59.97 127 PHE A C 1
ATOM 1036 O O . PHE A 1 127 ? 6.263 4.819 4.884 1.00 59.97 127 PHE A O 1
ATOM 1043 N N . ASN A 1 128 ? 4.685 6.355 5.310 1.00 75.88 128 ASN A N 1
ATOM 1044 C CA . ASN A 1 128 ? 3.754 5.458 5.975 1.00 75.88 128 ASN A CA 1
ATOM 1045 C C . ASN A 1 128 ? 2.455 5.324 5.170 1.00 75.88 128 ASN A C 1
ATOM 1047 O O . ASN A 1 128 ? 1.710 6.292 5.005 1.00 75.88 128 ASN A O 1
ATOM 1051 N N . VAL A 1 129 ? 2.165 4.112 4.681 1.00 84.00 129 VAL A N 1
ATOM 1052 C CA . VAL A 1 129 ? 0.982 3.840 3.843 1.00 84.00 129 VAL A CA 1
ATOM 1053 C C . VAL A 1 129 ? -0.319 4.170 4.586 1.00 84.00 129 VAL A C 1
ATOM 1055 O O . VAL A 1 129 ? -1.251 4.702 3.978 1.00 84.00 129 VAL A O 1
ATOM 1058 N N . PHE A 1 130 ? -0.383 3.887 5.894 1.00 86.81 130 PHE A N 1
ATOM 1059 C CA . PHE A 1 130 ? -1.553 4.201 6.715 1.00 86.81 130 PHE A CA 1
ATOM 1060 C C . PHE A 1 130 ? -1.724 5.703 6.891 1.00 86.81 130 PHE A C 1
ATOM 1062 O O . PHE A 1 130 ? -2.818 6.217 6.692 1.00 86.81 130 PHE A O 1
ATOM 1069 N N . GLU A 1 131 ? -0.656 6.429 7.207 1.00 85.25 131 GLU A N 1
ATOM 1070 C CA . GLU A 1 131 ? -0.754 7.882 7.335 1.00 85.25 131 GLU A CA 1
ATOM 1071 C C . GLU A 1 131 ? -1.217 8.528 6.021 1.00 85.25 131 GLU A C 1
ATOM 1073 O O . GLU A 1 131 ? -2.101 9.383 6.021 1.00 85.25 131 GLU A O 1
ATOM 1078 N N . HIS A 1 132 ? -0.691 8.060 4.886 1.00 84.75 132 HIS A N 1
ATOM 1079 C CA . HIS A 1 132 ? -1.075 8.572 3.577 1.00 84.75 132 HIS A CA 1
ATOM 1080 C C . HIS A 1 132 ? -2.565 8.351 3.272 1.00 84.75 132 HIS A C 1
ATOM 1082 O O . HIS A 1 132 ? -3.251 9.283 2.848 1.00 84.75 132 HIS A O 1
ATOM 1088 N N . ILE A 1 133 ? -3.087 7.136 3.484 1.00 89.06 133 ILE A N 1
ATOM 1089 C CA . ILE A 1 133 ? -4.499 6.854 3.199 1.00 89.06 133 ILE A CA 1
ATOM 1090 C C . ILE A 1 133 ? -5.442 7.572 4.167 1.00 89.06 133 ILE A C 1
ATOM 1092 O O . ILE A 1 133 ? -6.499 8.027 3.739 1.00 89.06 133 ILE A O 1
ATOM 1096 N N . LEU A 1 134 ? -5.061 7.704 5.441 1.00 90.19 134 LEU A N 1
ATOM 1097 C CA . LEU A 1 134 ? -5.869 8.380 6.455 1.00 90.19 134 LEU A CA 1
ATOM 1098 C C . LEU A 1 134 ? -5.943 9.886 6.190 1.00 90.19 134 LEU A C 1
ATOM 1100 O O . LEU A 1 134 ? -7.045 10.425 6.155 1.00 90.19 134 LEU A O 1
ATOM 1104 N N . ASN A 1 135 ? -4.813 10.539 5.885 1.00 88.31 135 ASN A N 1
ATOM 1105 C CA . ASN A 1 135 ? -4.798 11.940 5.445 1.00 88.31 135 ASN A CA 1
ATOM 1106 C C . ASN A 1 135 ? -5.733 12.140 4.246 1.00 88.31 135 ASN A C 1
ATOM 1108 O O . ASN A 1 135 ? -6.598 13.012 4.251 1.00 88.31 135 ASN A O 1
ATOM 1112 N N . ARG A 1 136 ? -5.630 11.263 3.246 1.00 86.88 136 ARG A N 1
ATOM 1113 C CA . ARG A 1 136 ? -6.462 11.364 2.050 1.00 86.88 136 ARG A CA 1
ATOM 1114 C C . ARG A 1 136 ? -7.947 11.145 2.344 1.00 86.88 136 ARG A C 1
ATOM 1116 O O . ARG A 1 136 ? -8.782 11.790 1.729 1.00 86.88 136 ARG A O 1
ATOM 1123 N N . LEU A 1 137 ? -8.301 10.236 3.250 1.00 90.50 137 LEU A N 1
ATOM 1124 C CA . LEU A 1 137 ? -9.693 10.025 3.656 1.00 90.50 137 LEU A CA 1
ATOM 1125 C C . LEU A 1 137 ? -10.241 11.227 4.437 1.00 90.50 137 LEU A C 1
ATOM 1127 O O . LEU A 1 137 ? -11.388 11.602 4.201 1.00 90.50 137 LEU A O 1
ATOM 1131 N N . SER A 1 138 ? -9.430 11.865 5.289 1.00 89.38 138 SER A N 1
ATOM 1132 C CA . SER A 1 138 ? -9.846 13.060 6.039 1.00 89.38 138 SER A CA 1
ATOM 1133 C C . SER A 1 138 ? -10.207 14.252 5.145 1.00 89.38 138 SER A C 1
ATOM 1135 O O . SER A 1 138 ? -11.076 15.034 5.507 1.00 89.38 138 SER A O 1
ATOM 1137 N N . GLU A 1 139 ? -9.656 14.342 3.928 1.00 88.75 139 GLU A N 1
ATOM 1138 C CA . GLU A 1 139 ? -10.004 15.395 2.955 1.00 88.75 139 GLU A CA 1
ATOM 1139 C C . GLU A 1 139 ? -11.476 15.342 2.493 1.00 88.75 139 GLU A C 1
ATOM 1141 O O . GLU A 1 139 ? -12.002 16.322 1.965 1.00 88.75 139 GLU A O 1
ATOM 1146 N N . PHE A 1 140 ? -12.162 14.206 2.667 1.00 86.31 140 PHE A N 1
ATOM 1147 C CA . PHE A 1 140 ? -13.504 13.984 2.124 1.00 86.31 140 PHE A CA 1
ATOM 1148 C C . PHE A 1 140 ? -14.661 14.309 3.081 1.00 86.31 140 PHE A C 1
ATOM 1150 O O . PHE A 1 140 ? -15.809 14.085 2.695 1.00 86.31 140 PHE A O 1
ATOM 1157 N N . ASN A 1 141 ? -14.400 14.845 4.283 1.00 84.88 141 ASN A N 1
ATOM 1158 C CA . ASN A 1 141 ? -15.413 15.351 5.229 1.00 84.88 141 ASN A CA 1
ATOM 1159 C C . ASN A 1 141 ? -16.659 14.437 5.342 1.00 84.88 141 ASN A C 1
ATOM 1161 O O . ASN A 1 141 ? -17.747 14.800 4.883 1.00 84.88 141 ASN A O 1
ATOM 1165 N N . HIS A 1 142 ? -16.491 13.229 5.892 1.00 87.56 142 HIS A N 1
ATOM 1166 C CA . HIS A 1 142 ? -17.538 12.201 6.069 1.00 87.56 142 HIS A CA 1
ATOM 1167 C C . HIS A 1 142 ? -18.128 11.590 4.775 1.00 87.56 142 HIS A C 1
ATOM 1169 O O . HIS A 1 142 ? -19.079 10.808 4.815 1.00 87.56 142 HIS A O 1
ATOM 1175 N N . LYS A 1 143 ? -17.587 11.909 3.586 1.00 89.44 143 LYS A N 1
ATOM 1176 C CA . LYS A 1 143 ? -18.024 11.350 2.286 1.00 89.44 143 LYS A CA 1
ATOM 1177 C C . LYS A 1 143 ? -16.914 10.586 1.580 1.00 89.44 143 LYS A C 1
ATOM 1179 O O . LYS A 1 143 ? -16.413 10.983 0.528 1.00 89.44 143 LYS A O 1
ATOM 1184 N N . TYR A 1 144 ? -16.545 9.452 2.151 1.00 90.38 144 TYR A N 1
ATOM 1185 C CA . TYR A 1 144 ? -15.367 8.706 1.727 1.00 90.38 144 TYR A CA 1
ATOM 1186 C C . TYR A 1 144 ? -15.564 7.943 0.404 1.00 90.38 144 TYR A C 1
ATOM 1188 O O . TYR A 1 144 ? -16.545 7.213 0.237 1.00 90.38 144 TYR A O 1
ATOM 1196 N N . PRO A 1 145 ? -14.611 8.030 -0.541 1.00 90.12 145 PRO A N 1
ATOM 1197 C CA . PRO A 1 145 ? -14.646 7.227 -1.756 1.00 90.12 145 PRO A CA 1
ATOM 1198 C C . PRO A 1 145 ? -14.506 5.733 -1.449 1.00 90.12 145 PRO A C 1
ATOM 1200 O O . PRO A 1 145 ? -13.519 5.312 -0.842 1.00 90.12 145 PRO A O 1
ATOM 1203 N N . TYR A 1 146 ? -15.433 4.917 -1.962 1.00 90.00 146 TYR A N 1
ATOM 1204 C CA . TYR A 1 146 ? -15.453 3.463 -1.742 1.00 90.00 146 TYR A CA 1
ATOM 1205 C C . TYR A 1 146 ? -14.104 2.788 -2.024 1.00 90.00 146 TYR A C 1
ATOM 1207 O O . TYR A 1 146 ? -13.637 1.983 -1.226 1.00 90.00 146 TYR A O 1
ATOM 1215 N N . ASN A 1 147 ? -13.432 3.159 -3.117 1.00 90.06 147 ASN A N 1
ATOM 1216 C CA . ASN A 1 147 ? -12.147 2.561 -3.480 1.00 90.06 147 ASN A CA 1
ATOM 1217 C C . ASN A 1 147 ? -11.046 2.828 -2.440 1.00 90.06 147 ASN A C 1
ATOM 1219 O O . ASN A 1 147 ? -10.183 1.977 -2.241 1.00 90.06 147 ASN A O 1
ATOM 1223 N N . LEU A 1 148 ? -11.064 3.988 -1.773 1.00 90.75 148 LEU A N 1
ATOM 1224 C CA . LEU A 1 148 ? -10.098 4.308 -0.719 1.00 90.75 148 LEU A CA 1
ATOM 1225 C C . LEU A 1 148 ? -10.430 3.575 0.576 1.00 90.75 148 LEU A C 1
ATOM 1227 O O . LEU A 1 148 ? -9.522 3.052 1.214 1.00 90.75 148 LEU A O 1
ATOM 1231 N N . ILE A 1 149 ? -11.714 3.452 0.918 1.00 93.44 149 ILE A N 1
ATOM 1232 C CA . ILE A 1 149 ? -12.145 2.614 2.045 1.00 93.44 149 ILE A CA 1
ATOM 1233 C C . ILE A 1 149 ? -11.726 1.159 1.803 1.00 93.44 149 ILE A C 1
ATOM 1235 O O . ILE A 1 149 ? -11.136 0.539 2.680 1.00 93.44 149 ILE A O 1
ATOM 1239 N N . ALA A 1 150 ? -11.957 0.627 0.600 1.00 92.50 150 ALA A N 1
ATOM 1240 C CA . ALA A 1 150 ? -11.558 -0.728 0.229 1.00 92.50 150 ALA A CA 1
ATOM 1241 C C . ALA A 1 150 ? -10.036 -0.916 0.324 1.00 92.50 150 ALA A C 1
ATOM 1243 O O . ALA A 1 150 ? -9.569 -1.920 0.862 1.00 92.50 150 ALA A O 1
ATOM 1244 N N . CYS A 1 151 ? -9.247 0.065 -0.130 1.00 93.62 151 CYS A N 1
ATOM 1245 C CA 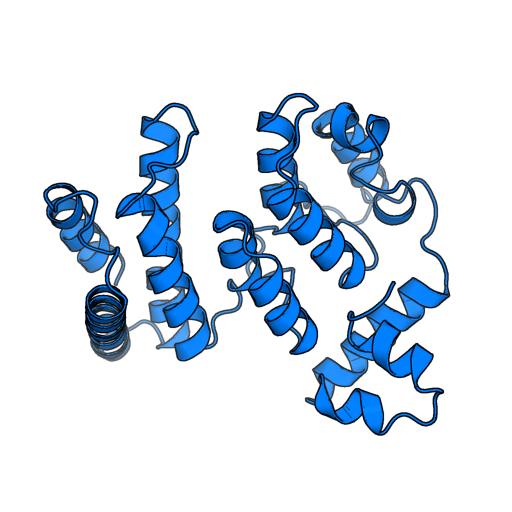. CYS A 1 151 ? -7.801 0.055 0.078 1.00 93.62 151 CYS A CA 1
ATOM 1246 C C . CYS A 1 151 ? -7.444 0.018 1.571 1.00 93.62 151 CYS A C 1
ATOM 1248 O O . CYS A 1 151 ? -6.639 -0.819 1.968 1.00 93.62 151 CYS A O 1
ATOM 1250 N N . LEU A 1 152 ? -8.059 0.864 2.406 1.00 93.81 152 LEU A N 1
ATOM 1251 C CA . LEU A 1 152 ? -7.809 0.885 3.850 1.00 93.81 152 LEU A CA 1
ATOM 1252 C C . LEU A 1 152 ? -8.147 -0.462 4.492 1.00 93.81 152 LEU A C 1
ATOM 1254 O O . LEU A 1 152 ? -7.326 -1.011 5.219 1.00 93.81 152 LEU A O 1
ATOM 1258 N N . GLN A 1 153 ? -9.307 -1.033 4.178 1.00 93.38 153 GLN A N 1
ATOM 1259 C CA . GLN A 1 153 ? -9.718 -2.344 4.677 1.00 93.38 153 GLN A CA 1
ATOM 1260 C C . GLN A 1 153 ? -8.693 -3.426 4.321 1.00 93.38 153 GLN A C 1
ATOM 1262 O O . GLN A 1 153 ? -8.307 -4.210 5.184 1.00 93.38 153 GLN A O 1
ATOM 1267 N N . LEU A 1 154 ? -8.183 -3.440 3.086 1.00 93.38 154 LEU A N 1
ATOM 1268 C CA . LEU A 1 154 ? -7.136 -4.376 2.670 1.00 93.38 154 LEU A CA 1
ATOM 1269 C C . LEU A 1 154 ? -5.826 -4.179 3.451 1.00 93.38 154 LEU A C 1
ATOM 1271 O O . LEU A 1 154 ? -5.214 -5.166 3.861 1.00 93.38 154 LEU A O 1
ATOM 1275 N N . LEU A 1 155 ? -5.415 -2.933 3.708 1.00 92.19 155 LEU A N 1
ATOM 1276 C CA . LEU A 1 155 ? -4.240 -2.636 4.539 1.00 92.19 155 LEU A CA 1
ATOM 1277 C C . LEU A 1 155 ? -4.436 -3.132 5.979 1.00 92.19 155 LEU A C 1
ATOM 1279 O O . LEU A 1 155 ? -3.549 -3.779 6.536 1.00 92.19 155 LEU A O 1
ATOM 1283 N N . LEU A 1 156 ? -5.614 -2.897 6.565 1.00 92.12 156 LEU A N 1
ATOM 1284 C CA . LEU A 1 156 ? -5.964 -3.326 7.925 1.00 92.12 156 LEU A CA 1
ATOM 1285 C C . LEU A 1 156 ? -6.069 -4.850 8.075 1.00 92.12 156 LEU A C 1
ATOM 1287 O O . LEU A 1 156 ? -5.940 -5.361 9.189 1.00 92.12 156 LEU A O 1
ATOM 1291 N N . ARG A 1 157 ? -6.267 -5.589 6.974 1.00 92.56 157 ARG A N 1
ATOM 1292 C CA . ARG A 1 157 ? -6.158 -7.057 6.967 1.00 92.56 157 ARG A CA 1
ATOM 1293 C C . ARG A 1 157 ? -4.711 -7.536 7.059 1.00 92.56 157 ARG A C 1
ATOM 1295 O O . ARG A 1 157 ? -4.457 -8.606 7.607 1.00 92.56 157 ARG A O 1
ATOM 1302 N N . ALA A 1 158 ? -3.774 -6.761 6.520 1.00 90.94 158 ALA A N 1
ATOM 1303 C CA . ALA A 1 158 ? -2.362 -7.118 6.432 1.00 90.94 158 ALA A CA 1
ATOM 1304 C C . ALA A 1 158 ? -1.509 -6.600 7.608 1.00 90.94 158 ALA A C 1
ATOM 1306 O O . ALA A 1 158 ? -0.378 -7.056 7.760 1.00 90.94 158 ALA A O 1
ATOM 1307 N N . ALA A 1 159 ? -2.032 -5.697 8.448 1.00 88.94 159 ALA A N 1
ATOM 1308 C CA . ALA A 1 159 ? -1.335 -5.176 9.625 1.00 88.94 159 ALA A CA 1
ATOM 1309 C C . ALA A 1 159 ? -2.078 -5.485 10.936 1.00 88.94 159 ALA A C 1
ATOM 1311 O O . ALA A 1 159 ? -3.302 -5.355 10.994 1.00 88.94 159 ALA A O 1
ATOM 1312 N N . PRO A 1 160 ? -1.366 -5.834 12.025 1.00 87.12 160 PRO A N 1
ATOM 1313 C CA . PRO A 1 160 ? -1.981 -5.999 13.342 1.00 87.12 160 PRO A CA 1
ATOM 1314 C C . PRO A 1 160 ? -2.504 -4.672 13.916 1.00 87.12 160 PRO A C 1
ATOM 1316 O O . PRO A 1 160 ? -3.606 -4.641 14.463 1.00 87.12 160 PRO A O 1
ATOM 1319 N N . TRP A 1 161 ? -1.750 -3.588 13.719 1.00 83.50 161 TRP A N 1
ATOM 1320 C CA . TRP A 1 161 ? -2.018 -2.248 14.247 1.00 83.50 161 TRP A CA 1
ATOM 1321 C C . TRP A 1 161 ? -1.704 -1.199 13.185 1.00 83.50 161 TRP A C 1
ATOM 1323 O O . TRP A 1 161 ? -0.817 -1.399 12.349 1.00 83.50 161 TRP A O 1
ATOM 1333 N N . ILE A 1 162 ? -2.369 -0.051 13.269 1.00 84.69 162 ILE A N 1
ATOM 1334 C CA . ILE A 1 162 ? -1.934 1.150 12.565 1.00 84.69 162 ILE A CA 1
ATOM 1335 C C . ILE A 1 162 ? -0.758 1.735 13.346 1.00 84.69 162 ILE A C 1
ATOM 1337 O O . ILE A 1 162 ? -0.911 2.189 14.474 1.00 84.69 162 ILE A O 1
ATOM 1341 N N . LYS A 1 163 ? 0.426 1.724 12.739 1.00 74.69 163 LYS A N 1
ATOM 1342 C CA . LYS A 1 163 ? 1.603 2.415 13.274 1.00 74.69 163 LYS A CA 1
ATOM 1343 C C . LYS A 1 163 ? 1.708 3.750 12.556 1.00 74.69 163 LYS A C 1
ATOM 1345 O O . LYS A 1 163 ? 1.759 3.717 11.334 1.00 74.69 163 LYS A O 1
ATOM 1350 N N . ILE A 1 164 ? 1.757 4.879 13.258 1.00 71.88 164 ILE A N 1
ATOM 1351 C CA . ILE A 1 164 ? 2.041 6.212 12.690 1.00 71.88 164 ILE A CA 1
ATOM 1352 C C . ILE A 1 164 ? 3.235 6.761 13.458 1.00 71.88 164 ILE A C 1
ATOM 1354 O O . ILE A 1 164 ? 3.120 6.991 14.653 1.00 71.88 164 ILE A O 1
ATOM 1358 N N . LYS A 1 165 ? 4.397 6.918 12.823 1.00 62.28 165 LYS A N 1
ATOM 1359 C CA . LYS A 1 165 ? 5.598 7.329 13.558 1.00 62.28 165 LYS A CA 1
ATOM 1360 C C . LYS A 1 165 ? 5.526 8.817 13.931 1.00 62.28 165 LYS A C 1
ATOM 1362 O O . LYS A 1 165 ? 5.340 9.630 13.026 1.00 62.28 165 LYS A O 1
ATOM 1367 N N . PRO A 1 166 ? 5.701 9.214 15.205 1.00 53.81 166 PRO A N 1
ATOM 1368 C CA . PRO A 1 166 ? 6.098 10.580 15.527 1.00 53.81 166 PRO A CA 1
ATOM 1369 C C . PRO A 1 166 ? 7.474 10.906 14.924 1.00 53.81 166 PRO A C 1
ATOM 1371 O O . PRO A 1 166 ? 8.356 10.051 14.861 1.00 53.81 166 PRO A O 1
ATOM 1374 N N . LYS A 1 167 ? 7.653 12.158 14.480 1.00 51.28 167 LYS A N 1
ATOM 1375 C CA . LYS A 1 167 ? 8.994 12.734 14.324 1.00 51.28 167 LYS A CA 1
ATOM 1376 C C . LYS A 1 167 ? 9.618 12.786 15.724 1.00 51.28 167 LYS A C 1
ATOM 1378 O O . LYS A 1 167 ? 8.968 13.320 16.618 1.00 51.28 167 LYS A O 1
ATOM 1383 N N . ASP A 1 168 ? 10.818 12.222 15.857 1.00 48.44 168 ASP A N 1
ATOM 1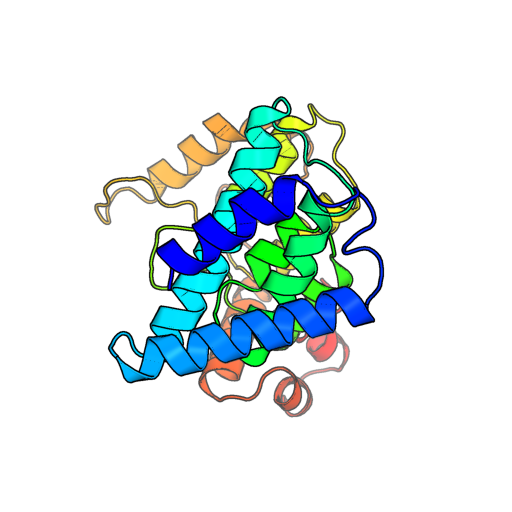384 C CA . ASP A 1 168 ? 11.620 12.071 17.084 1.00 48.44 168 ASP A CA 1
ATOM 1385 C C . ASP A 1 168 ? 11.079 10.998 18.058 1.00 48.44 168 ASP A C 1
ATOM 1387 O O . ASP A 1 168 ? 9.996 11.132 18.613 1.00 48.44 168 ASP A O 1
ATOM 1391 N N . PHE A 1 169 ? 11.817 9.891 18.229 1.00 47.44 169 PHE A N 1
ATOM 1392 C CA . PHE A 1 169 ? 11.370 8.692 18.960 1.00 47.44 169 PHE A CA 1
ATOM 1393 C C . PHE A 1 169 ? 12.203 8.426 20.224 1.00 47.44 169 PHE A C 1
ATOM 1395 O O . PHE A 1 169 ? 13.432 8.355 20.155 1.00 47.44 169 PHE A O 1
ATOM 1402 N N . THR A 1 170 ? 11.521 8.143 21.336 1.00 53.34 170 THR A N 1
ATOM 1403 C CA . THR A 1 170 ? 11.998 7.316 22.460 1.00 53.34 170 THR A CA 1
ATOM 1404 C C . THR A 1 170 ? 11.004 6.168 22.699 1.00 53.34 170 THR A C 1
ATOM 1406 O O . THR A 1 170 ? 9.821 6.272 22.377 1.00 53.34 170 THR A O 1
ATOM 1409 N N . GLU A 1 171 ? 11.478 5.033 23.225 1.00 52.03 171 GLU A N 1
ATOM 1410 C CA . GLU A 1 171 ? 10.694 3.788 23.393 1.00 52.03 171 GLU A CA 1
ATOM 1411 C C . GLU A 1 171 ? 9.543 3.888 24.421 1.00 52.03 171 GLU A C 1
ATOM 1413 O O . GLU A 1 171 ? 8.692 3.004 24.482 1.00 52.03 171 GLU A O 1
ATOM 1418 N N . GLU A 1 172 ? 9.465 4.966 25.206 1.00 52.53 172 GLU A N 1
ATOM 1419 C CA . GLU A 1 172 ? 8.485 5.133 26.294 1.00 52.53 172 GLU A CA 1
ATOM 1420 C C . GLU A 1 172 ? 7.123 5.708 25.838 1.00 52.53 172 GLU A C 1
ATOM 1422 O O . GLU A 1 172 ? 6.177 5.780 26.624 1.00 52.53 172 GLU A O 1
ATOM 1427 N N . GLU A 1 173 ? 6.971 6.070 24.561 1.00 53.41 173 GLU A N 1
ATOM 1428 C CA . GLU A 1 173 ? 5.856 6.897 24.073 1.00 53.41 173 GLU A CA 1
ATOM 1429 C C . GLU A 1 173 ? 4.800 6.148 23.236 1.00 53.41 173 GLU A C 1
ATOM 1431 O O . GLU A 1 173 ? 4.019 6.755 22.504 1.00 53.41 173 GLU A O 1
ATOM 1436 N N . GLU A 1 174 ? 4.690 4.824 23.363 1.00 53.72 174 GLU A N 1
ATOM 1437 C CA . GLU A 1 174 ? 3.667 4.048 22.637 1.00 53.72 174 GLU A CA 1
ATOM 1438 C C . GLU A 1 174 ? 2.228 4.482 23.002 1.00 53.72 174 GLU A C 1
ATOM 1440 O O . GLU A 1 174 ? 1.317 4.392 22.181 1.00 53.72 174 GLU A O 1
ATOM 1445 N N . LYS A 1 175 ? 2.031 5.061 24.200 1.00 55.19 175 LYS A N 1
ATOM 1446 C CA . LYS A 1 175 ? 0.775 5.719 24.611 1.00 55.19 175 LYS A CA 1
ATOM 1447 C C . LYS A 1 175 ? 0.439 6.977 23.797 1.00 55.19 175 LYS A C 1
ATOM 1449 O O . LYS A 1 175 ? -0.736 7.229 23.547 1.00 55.19 175 LYS A O 1
ATOM 1454 N N . ILE A 1 176 ? 1.448 7.729 23.353 1.00 59.47 176 ILE A N 1
ATOM 1455 C CA . ILE A 1 176 ? 1.293 8.996 22.615 1.00 59.47 176 ILE A CA 1
ATOM 1456 C C . ILE A 1 176 ? 0.785 8.742 21.187 1.00 59.47 176 ILE A C 1
ATOM 1458 O O . ILE A 1 176 ? 0.121 9.587 20.586 1.00 59.47 176 ILE A O 1
ATOM 1462 N N . LEU A 1 177 ? 1.030 7.543 20.650 1.00 60.22 177 LEU A N 1
ATOM 1463 C CA . LEU A 1 177 ? 0.547 7.126 19.333 1.00 60.22 177 LEU A CA 1
ATOM 1464 C C . LEU A 1 177 ? -0.988 7.172 19.233 1.00 60.22 177 LEU A C 1
ATOM 1466 O O . LEU A 1 177 ? -1.540 7.569 18.206 1.00 60.22 177 LEU A O 1
ATOM 1470 N N . TYR A 1 178 ? -1.665 6.760 20.308 1.00 65.25 178 TYR A N 1
ATOM 1471 C CA . TYR A 1 178 ? -3.121 6.635 20.375 1.00 65.25 178 TYR A CA 1
ATOM 1472 C C . TYR A 1 178 ? -3.809 7.989 20.460 1.00 65.25 178 TYR A C 1
ATOM 1474 O O . TYR A 1 178 ? -4.743 8.252 19.703 1.00 65.25 178 TYR A O 1
ATOM 1482 N N . GLU A 1 179 ? -3.310 8.852 21.345 1.00 67.31 179 GLU A N 1
ATOM 1483 C CA . GLU A 1 179 ? -3.820 10.211 21.528 1.00 67.31 179 GLU A CA 1
ATOM 1484 C C . GLU A 1 179 ? -3.714 10.988 20.215 1.00 67.31 179 GLU A C 1
ATOM 1486 O O . GLU A 1 179 ? -4.704 11.544 19.758 1.00 67.31 179 GLU A O 1
ATOM 1491 N N . ARG A 1 180 ? -2.584 10.891 19.505 1.00 67.19 180 ARG A N 1
ATOM 1492 C CA . ARG A 1 180 ? -2.397 11.579 18.219 1.00 67.19 180 ARG A CA 1
ATOM 1493 C C . ARG A 1 180 ? -3.265 11.045 17.084 1.00 67.19 180 ARG A C 1
ATOM 1495 O O . ARG A 1 180 ? -3.705 11.824 16.238 1.00 67.19 180 ARG A O 1
ATOM 1502 N N . LEU A 1 181 ? -3.486 9.728 17.012 1.00 74.25 181 LEU A N 1
ATOM 1503 C CA . LEU A 1 181 ? -4.367 9.158 15.988 1.00 74.25 181 LEU A CA 1
ATOM 1504 C C . LEU A 1 181 ? -5.798 9.658 16.196 1.00 74.25 181 LEU A C 1
ATOM 1506 O O . LEU A 1 181 ? -6.439 10.059 15.228 1.00 74.25 181 LEU A O 1
ATOM 1510 N N . LEU A 1 182 ? -6.265 9.686 17.446 1.00 72.69 182 LEU A N 1
ATOM 1511 C CA . LEU A 1 182 ? -7.580 10.216 17.791 1.00 72.69 182 LEU A CA 1
ATOM 1512 C C . LEU A 1 182 ? -7.661 11.727 17.581 1.00 72.69 182 LEU A C 1
ATOM 1514 O O . LEU A 1 182 ? -8.620 12.187 16.982 1.00 72.69 182 LEU A O 1
ATOM 1518 N N . GLU A 1 183 ? -6.648 12.494 17.979 1.00 79.69 183 GLU A N 1
ATOM 1519 C CA . GLU A 1 183 ? -6.610 13.944 17.758 1.00 79.69 183 GLU A CA 1
ATOM 1520 C C . GLU A 1 183 ? -6.696 14.306 16.274 1.00 79.69 183 GLU A C 1
ATOM 1522 O O . GLU A 1 183 ? -7.406 15.239 15.903 1.00 79.69 183 GLU A O 1
ATOM 1527 N N . LYS A 1 184 ? -5.971 13.580 15.415 1.00 84.06 184 LYS A N 1
ATOM 1528 C CA . LYS A 1 184 ? -5.875 13.907 13.988 1.00 84.06 184 LYS A CA 1
ATOM 1529 C C . LYS A 1 184 ? -6.985 13.284 13.140 1.00 84.06 184 LYS A C 1
ATOM 1531 O O . LYS A 1 184 ? -7.348 13.855 12.116 1.00 84.06 184 LYS A O 1
ATOM 1536 N N . TYR A 1 185 ? -7.493 12.116 13.525 1.00 87.62 185 TYR A N 1
ATOM 1537 C CA . TYR A 1 185 ? -8.423 11.326 12.713 1.00 87.62 185 TYR A CA 1
ATOM 1538 C C . TYR A 1 185 ? -9.687 10.902 13.474 1.00 87.62 185 TYR A C 1
ATOM 1540 O O . TYR A 1 185 ? -10.272 9.877 13.119 1.00 87.62 185 TYR A O 1
ATOM 1548 N N . ALA A 1 186 ? -10.115 11.672 14.485 1.00 85.44 186 ALA A N 1
ATOM 1549 C CA . ALA A 1 186 ? -11.345 11.436 15.254 1.00 85.44 186 ALA A CA 1
ATOM 1550 C C . ALA A 1 186 ? -12.532 11.111 14.342 1.00 85.44 186 ALA A C 1
ATOM 1552 O O . ALA A 1 186 ? -13.131 10.051 14.483 1.00 85.44 186 ALA A O 1
ATOM 1553 N N . ASP A 1 187 ? -12.766 11.941 13.323 1.00 90.00 187 ASP A N 1
ATOM 1554 C CA . ASP A 1 187 ? -13.866 11.771 12.369 1.00 90.00 187 ASP A CA 1
ATOM 1555 C C . ASP A 1 187 ? -13.863 10.389 11.696 1.00 90.00 187 ASP A C 1
ATOM 1557 O O . ASP A 1 187 ? -14.908 9.772 11.520 1.00 90.00 187 ASP A O 1
ATOM 1561 N N . LEU A 1 188 ? -12.683 9.856 11.343 1.00 90.38 188 LEU A N 1
ATOM 1562 C CA . LEU A 1 188 ? -12.569 8.538 10.703 1.00 90.38 188 LEU A CA 1
ATOM 1563 C C . LEU A 1 188 ? -12.854 7.388 11.681 1.00 90.38 188 LEU A C 1
ATOM 1565 O O . LEU A 1 188 ? -13.264 6.303 11.260 1.00 90.38 188 LEU A O 1
ATOM 1569 N N . VAL A 1 189 ? -12.584 7.595 12.969 1.00 88.31 189 VAL A N 1
ATOM 1570 C CA . VAL A 1 189 ? -12.879 6.625 14.028 1.00 88.31 189 VAL A CA 1
ATOM 1571 C C . VAL A 1 189 ? -14.366 6.671 14.376 1.00 88.31 189 VAL A C 1
ATOM 1573 O O . VAL A 1 189 ? -15.001 5.618 14.435 1.00 88.31 189 VAL A O 1
ATOM 1576 N N . ASP A 1 190 ? -14.924 7.870 14.528 1.00 88.75 190 ASP A N 1
ATOM 1577 C CA . ASP A 1 190 ? -16.333 8.109 14.850 1.00 88.75 190 ASP A CA 1
ATOM 1578 C C . ASP A 1 190 ? -17.262 7.605 13.737 1.00 88.75 190 ASP A C 1
ATOM 1580 O O . ASP A 1 190 ? -18.270 6.952 14.012 1.00 88.75 190 ASP A O 1
ATOM 1584 N N . ASP A 1 191 ? -16.866 7.784 12.474 1.00 90.44 191 ASP A N 1
ATOM 1585 C CA . ASP A 1 191 ? -17.577 7.241 11.313 1.00 90.44 191 ASP A CA 1
ATOM 1586 C C . ASP A 1 191 ? -17.396 5.718 11.142 1.00 90.44 191 ASP A C 1
ATOM 1588 O O . ASP A 1 191 ? -17.942 5.113 10.215 1.00 90.44 191 ASP A O 1
ATOM 1592 N N . GLY A 1 192 ? -16.609 5.069 12.007 1.00 88.06 192 GLY A N 1
ATOM 1593 C CA . GLY A 1 192 ? -16.359 3.628 11.976 1.00 88.06 192 GLY A CA 1
ATOM 1594 C C . GLY A 1 192 ? -15.497 3.160 10.799 1.00 88.06 192 GLY A C 1
ATOM 1595 O O . GLY A 1 192 ? -15.438 1.961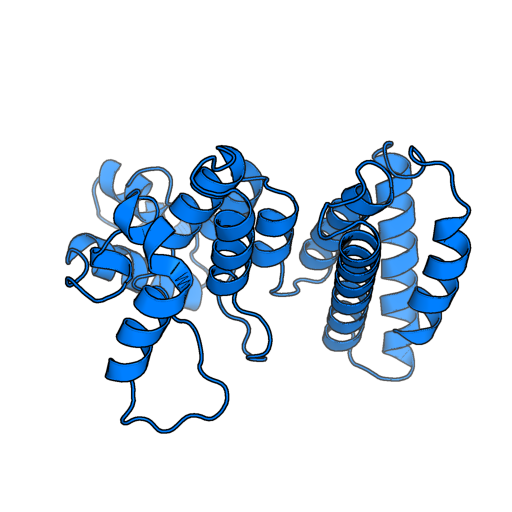 10.517 1.00 88.06 192 GLY A O 1
ATOM 1596 N N . ILE A 1 193 ? -14.818 4.079 10.104 1.00 91.44 193 ILE A N 1
ATOM 1597 C CA . ILE A 1 193 ? -13.904 3.763 8.996 1.00 91.44 193 ILE A CA 1
ATOM 1598 C C . ILE A 1 193 ? -12.636 3.094 9.523 1.00 91.44 193 ILE A C 1
ATOM 1600 O O . ILE A 1 193 ? -12.124 2.154 8.907 1.00 91.44 193 ILE A O 1
ATOM 1604 N N . VAL A 1 194 ? -12.137 3.558 10.670 1.00 90.06 194 VAL A N 1
ATOM 1605 C CA . VAL A 1 194 ? -10.983 2.968 11.344 1.00 90.06 194 VAL A CA 1
ATOM 1606 C C . VAL A 1 194 ? -11.445 2.186 12.579 1.00 90.06 194 VAL A C 1
ATOM 1608 O O . VAL A 1 194 ? -11.946 2.781 13.530 1.00 90.06 194 VAL A O 1
ATOM 1611 N N . PRO A 1 195 ? -11.262 0.852 12.615 1.00 89.06 195 PRO A N 1
ATOM 1612 C CA . PRO A 1 195 ? -11.677 0.051 13.759 1.00 89.06 195 PRO A CA 1
ATOM 1613 C C . PRO A 1 195 ? -10.865 0.368 15.018 1.00 89.06 195 PRO A C 1
ATOM 1615 O O . PRO A 1 195 ? -9.631 0.381 14.985 1.00 89.06 195 PRO A O 1
ATOM 1618 N N . LEU A 1 196 ? -11.547 0.457 16.164 1.00 85.69 196 LEU A N 1
ATOM 1619 C CA . LEU A 1 196 ? -10.922 0.635 17.486 1.00 85.69 196 LEU A CA 1
ATOM 1620 C C . LEU A 1 196 ? 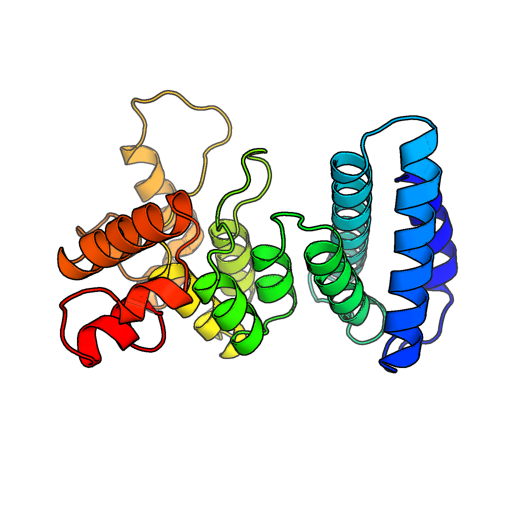-9.876 -0.447 17.797 1.00 85.69 196 LEU A C 1
ATOM 1622 O O . LEU A 1 196 ? -8.904 -0.194 18.508 1.00 85.69 196 LEU A O 1
ATOM 1626 N N . SER A 1 197 ? -10.066 -1.651 17.247 1.00 85.69 197 SER A N 1
ATOM 1627 C CA . SER A 1 197 ? -9.158 -2.791 17.413 1.00 85.69 197 SER A CA 1
ATOM 1628 C C . SER A 1 197 ? -7.852 -2.654 16.633 1.00 85.69 197 SER A C 1
ATOM 1630 O O . SER A 1 197 ? -6.913 -3.405 16.864 1.00 85.69 197 SER A O 1
ATOM 1632 N N . ARG A 1 198 ? -7.775 -1.711 15.688 1.00 85.44 198 ARG A N 1
ATOM 1633 C CA . ARG A 1 198 ? -6.578 -1.413 14.884 1.00 85.44 198 ARG A CA 1
ATOM 1634 C C . ARG A 1 198 ? -5.878 -0.136 15.337 1.00 85.44 198 ARG A C 1
ATOM 1636 O O . ARG A 1 198 ? -4.683 0.004 15.087 1.00 85.44 198 ARG A O 1
ATOM 1643 N N . CYS A 1 199 ? -6.604 0.739 16.031 1.00 76.44 199 CYS A N 1
ATOM 1644 C CA . CYS A 1 199 ? -6.093 1.946 16.679 1.00 76.44 199 CYS A CA 1
ATOM 1645 C C . CYS A 1 199 ? -5.455 1.692 18.047 1.00 76.44 199 CYS A C 1
ATOM 1647 O O . CYS A 1 199 ? -4.974 2.641 18.636 1.00 76.44 199 CYS A O 1
ATOM 1649 N N . GLY A 1 200 ? -5.505 0.470 18.589 1.00 72.12 200 GLY A N 1
ATOM 1650 C CA . GLY A 1 200 ? -4.963 0.139 19.915 1.00 72.12 200 GLY A CA 1
ATOM 1651 C C . GLY A 1 200 ? -5.811 0.589 21.113 1.00 72.12 200 GLY A C 1
ATOM 1652 O O . GLY A 1 200 ? -5.443 0.306 22.248 1.00 72.12 200 GLY A O 1
ATOM 1653 N N . LEU A 1 201 ? -6.985 1.194 20.878 1.00 75.50 201 LEU A N 1
ATOM 1654 C CA . LEU A 1 201 ? -8.001 1.430 21.917 1.00 75.50 201 LEU A CA 1
ATOM 1655 C C . LEU A 1 201 ? -8.570 0.125 22.471 1.00 75.50 201 LEU A C 1
ATOM 1657 O O . LEU A 1 201 ? -8.894 0.011 23.650 1.00 75.50 201 LEU A O 1
ATOM 1661 N N . THR A 1 202 ? -8.698 -0.867 21.596 1.00 81.94 202 THR A N 1
ATOM 1662 C CA . THR A 1 202 ? -9.033 -2.236 21.976 1.00 81.94 202 THR A CA 1
ATOM 1663 C C . THR A 1 202 ? -8.000 -3.175 21.367 1.00 81.94 202 THR A C 1
ATOM 1665 O O . THR A 1 202 ? -7.467 -2.888 20.290 1.00 81.94 202 THR A O 1
ATOM 1668 N N . PRO A 1 203 ? -7.671 -4.291 22.031 1.00 84.62 203 PRO A N 1
ATOM 1669 C CA . PRO A 1 203 ? -6.764 -5.264 21.451 1.00 84.62 203 PRO A CA 1
ATOM 1670 C C . PRO A 1 203 ? -7.396 -5.913 20.201 1.00 84.62 203 PRO A C 1
ATOM 1672 O O . PRO A 1 203 ? -8.585 -6.247 20.217 1.00 84.62 203 PRO A O 1
ATOM 1675 N N . PRO A 1 204 ? -6.622 -6.141 19.123 1.00 89.44 204 PRO A N 1
ATOM 1676 C CA . PRO A 1 204 ? -7.000 -7.020 18.031 1.00 89.44 204 PRO A CA 1
ATOM 1677 C C . PRO A 1 204 ? -7.449 -8.389 18.524 1.00 89.44 204 PRO A C 1
ATOM 1679 O O . PRO A 1 204 ? -6.883 -8.951 19.463 1.00 89.44 204 PRO A O 1
ATOM 1682 N N . GLU A 1 205 ? -8.389 -8.987 17.799 1.00 93.00 205 GLU A N 1
ATOM 1683 C CA . GLU A 1 205 ? -8.710 -10.395 17.991 1.00 93.00 205 GLU A CA 1
ATOM 1684 C C . GLU A 1 205 ? -7.466 -11.274 17.807 1.00 93.00 205 GLU A C 1
ATOM 1686 O O . GLU A 1 205 ? -6.682 -11.085 16.870 1.00 93.00 205 GLU A O 1
ATOM 1691 N N . LEU A 1 206 ? -7.328 -12.296 18.655 1.00 94.75 206 LEU A N 1
ATOM 1692 C CA . LEU A 1 206 ? -6.195 -13.221 18.610 1.00 94.75 206 LEU A CA 1
ATOM 1693 C C . LEU A 1 206 ? -6.025 -13.859 17.222 1.00 94.75 206 LEU A C 1
ATOM 1695 O O . LEU A 1 206 ? -4.906 -13.947 16.724 1.00 94.75 206 LEU A O 1
ATOM 1699 N N . LYS A 1 207 ? -7.130 -14.224 16.554 1.00 94.62 207 LYS A N 1
ATOM 1700 C CA . LYS A 1 207 ? -7.102 -14.797 15.197 1.00 94.62 207 LYS A CA 1
ATOM 1701 C C . LYS A 1 207 ? -6.407 -13.874 14.184 1.00 94.62 207 LYS A C 1
ATOM 1703 O O . LYS A 1 207 ? -5.674 -14.352 13.320 1.00 94.62 207 LYS A O 1
ATOM 1708 N N . HIS A 1 208 ? -6.576 -12.557 14.332 1.00 94.81 208 HIS A N 1
ATOM 1709 C CA . HIS A 1 208 ? -5.943 -11.559 13.469 1.00 94.81 208 HIS A CA 1
ATOM 1710 C C . HIS A 1 208 ? -4.453 -11.433 13.743 1.00 94.81 208 HIS A C 1
ATOM 1712 O O . HIS A 1 208 ? -3.655 -11.415 12.808 1.00 94.81 208 HIS A O 1
ATOM 1718 N N . LEU A 1 209 ? -4.065 -11.398 15.019 1.00 94.25 209 LEU A N 1
ATOM 1719 C CA . LEU A 1 209 ? -2.654 -11.417 15.402 1.00 94.25 209 LEU A CA 1
ATOM 1720 C C . LEU A 1 209 ? -1.967 -12.670 14.848 1.00 94.25 209 LEU A C 1
ATOM 1722 O O . LEU A 1 209 ? -0.912 -12.566 14.224 1.00 94.25 209 LEU A O 1
ATOM 1726 N N . CYS A 1 210 ? -2.610 -13.834 14.978 1.00 95.50 210 CYS A N 1
ATOM 1727 C CA . CYS A 1 210 ? -2.136 -15.080 14.385 1.00 95.50 210 CYS A CA 1
ATOM 1728 C C . CYS A 1 210 ? -2.003 -14.979 12.861 1.00 95.50 210 CYS A C 1
ATOM 1730 O O . CYS A 1 210 ? -0.974 -15.392 12.334 1.00 95.50 210 CYS A O 1
ATOM 1732 N N . ARG A 1 211 ? -2.979 -14.397 12.146 1.00 95.56 211 ARG A N 1
ATOM 1733 C CA . ARG A 1 211 ? -2.877 -14.170 10.692 1.00 95.56 211 ARG A CA 1
ATOM 1734 C C . ARG A 1 211 ? -1.629 -13.374 10.336 1.00 95.56 211 ARG A C 1
ATOM 1736 O O . ARG A 1 211 ? -0.872 -13.811 9.473 1.00 95.56 211 ARG A O 1
ATOM 1743 N N . CYS A 1 212 ? -1.400 -12.242 10.997 1.00 93.62 212 CYS A N 1
ATOM 1744 C CA . CYS A 1 212 ? -0.237 -11.396 10.735 1.00 93.62 212 CYS A CA 1
ATOM 1745 C C . CYS A 1 212 ? 1.078 -12.141 11.002 1.00 93.62 212 CYS A C 1
ATOM 1747 O O . CYS A 1 212 ? 1.963 -12.129 10.153 1.00 93.62 212 CYS A O 1
ATOM 1749 N N . VAL A 1 213 ? 1.183 -12.852 12.130 1.00 95.00 213 VAL A N 1
ATOM 1750 C CA . VAL A 1 213 ? 2.394 -13.608 12.498 1.00 95.00 213 VAL A CA 1
ATOM 1751 C C . VAL A 1 213 ? 2.652 -14.778 11.544 1.00 95.00 213 VAL A C 1
ATOM 1753 O O . VAL A 1 213 ? 3.779 -14.960 11.090 1.00 95.00 213 VAL A O 1
ATOM 1756 N N . ILE A 1 214 ? 1.626 -15.560 11.194 1.00 95.88 214 ILE A N 1
ATOM 1757 C CA . ILE A 1 214 ? 1.756 -16.679 10.246 1.00 95.88 214 ILE A CA 1
ATOM 1758 C C . ILE A 1 214 ? 2.205 -16.160 8.881 1.00 95.88 214 ILE A C 1
ATOM 1760 O O . ILE A 1 214 ? 3.116 -16.724 8.277 1.00 95.88 214 ILE A O 1
ATOM 1764 N N . ARG A 1 215 ? 1.590 -15.076 8.396 1.00 95.00 215 ARG A N 1
ATOM 1765 C CA . ARG A 1 215 ? 1.974 -14.458 7.124 1.00 95.00 215 ARG A CA 1
ATOM 1766 C C . ARG A 1 215 ? 3.406 -13.936 7.157 1.00 95.00 215 ARG A C 1
ATOM 1768 O O . ARG A 1 215 ? 4.118 -14.161 6.188 1.00 95.00 215 ARG A O 1
ATOM 1775 N N . GLU A 1 216 ? 3.841 -13.313 8.251 1.00 92.06 216 GLU A N 1
ATOM 1776 C CA . GLU A 1 216 ? 5.232 -12.872 8.416 1.00 92.06 216 GLU A CA 1
ATOM 1777 C C . GLU A 1 216 ? 6.199 -14.058 8.318 1.00 92.06 216 GLU A C 1
ATOM 1779 O O . GLU A 1 216 ? 7.152 -14.018 7.548 1.00 92.06 216 GLU A O 1
ATOM 1784 N N . LYS A 1 217 ? 5.903 -15.175 8.995 1.00 94.81 217 LYS A N 1
ATOM 1785 C CA . LYS A 1 217 ? 6.728 -16.387 8.895 1.00 94.81 217 LYS A CA 1
ATOM 1786 C C . LYS A 1 217 ? 6.717 -17.005 7.505 1.00 94.81 217 LYS A C 1
ATOM 1788 O O . LYS A 1 217 ? 7.762 -17.441 7.034 1.00 94.81 217 LYS A O 1
ATOM 1793 N N . LEU A 1 218 ? 5.588 -17.016 6.806 1.00 91.94 218 LEU A N 1
ATOM 1794 C CA . LEU A 1 218 ? 5.559 -17.452 5.409 1.00 91.94 218 LEU A CA 1
ATOM 1795 C C . LEU A 1 218 ? 6.368 -16.512 4.507 1.00 91.94 218 LEU A C 1
ATOM 1797 O O . LEU A 1 218 ? 7.041 -16.986 3.598 1.00 91.94 218 LEU A O 1
ATOM 1801 N N . TRP A 1 219 ? 6.330 -15.205 4.758 1.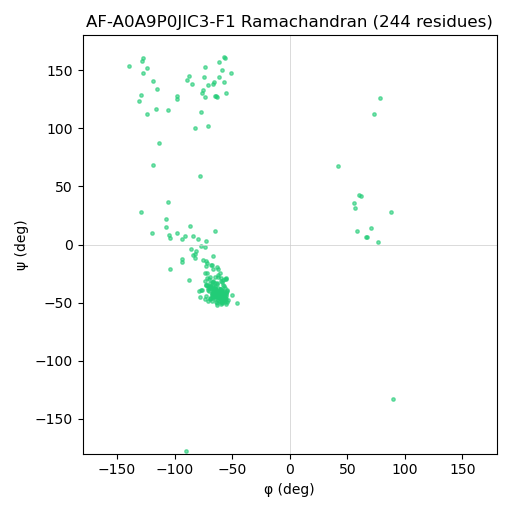00 90.38 219 TRP A N 1
ATOM 1802 C CA . TRP A 1 219 ? 7.106 -14.216 4.017 1.00 90.38 219 TRP A CA 1
ATOM 1803 C C . TRP A 1 219 ? 8.612 -14.415 4.209 1.00 90.38 219 TRP A C 1
ATOM 1805 O O . TRP A 1 219 ? 9.329 -14.528 3.220 1.00 90.38 219 TRP A O 1
ATOM 1815 N N . GLU A 1 220 ? 9.069 -14.551 5.460 1.00 89.19 220 GLU A N 1
ATOM 1816 C CA . GLU A 1 220 ? 10.477 -14.808 5.815 1.00 89.19 220 GLU A CA 1
ATOM 1817 C C . GLU A 1 220 ? 11.024 -16.072 5.128 1.00 89.19 220 GLU A C 1
ATOM 1819 O O . GLU A 1 220 ? 12.209 -16.159 4.823 1.00 89.19 220 GLU A O 1
ATOM 1824 N N . ASN A 1 221 ? 10.151 -17.047 4.855 1.00 91.44 221 ASN A N 1
ATOM 1825 C CA . ASN A 1 221 ? 10.495 -18.311 4.202 1.00 91.44 221 ASN A CA 1
ATOM 1826 C C . ASN A 1 221 ? 10.200 -18.331 2.687 1.00 91.44 221 ASN A C 1
ATOM 1828 O O . ASN A 1 221 ? 10.254 -19.397 2.069 1.00 91.44 221 ASN A O 1
ATOM 1832 N N . TYR A 1 222 ? 9.867 -17.187 2.075 1.00 85.00 222 TYR A N 1
ATOM 1833 C CA . TYR A 1 222 ? 9.516 -17.063 0.651 1.00 85.00 222 TYR A CA 1
ATOM 1834 C C . TYR A 1 222 ? 8.342 -17.963 0.214 1.00 85.00 222 TYR A C 1
ATOM 1836 O O . TYR A 1 222 ? 8.274 -18.432 -0.921 1.00 85.00 222 TYR A O 1
ATOM 1844 N N . GLN A 1 223 ? 7.403 -18.211 1.126 1.00 89.81 223 GLN A N 1
ATOM 1845 C CA . GLN A 1 223 ? 6.252 -19.098 0.949 1.00 89.81 223 GLN A CA 1
ATOM 1846 C C . GLN A 1 223 ? 4.931 -18.347 0.712 1.00 89.81 223 GLN A C 1
ATOM 1848 O O . GLN A 1 223 ? 3.875 -18.973 0.666 1.00 89.81 223 GLN A O 1
ATOM 1853 N N . LEU A 1 224 ? 4.921 -17.019 0.571 1.00 86.62 224 LEU A N 1
ATOM 1854 C CA . LEU A 1 224 ? 3.691 -16.288 0.243 1.00 86.62 224 LEU A CA 1
ATOM 1855 C C . LEU A 1 224 ? 3.468 -16.150 -1.274 1.00 86.62 224 LEU A C 1
ATOM 1857 O O . LEU A 1 224 ? 4.411 -15.860 -2.006 1.00 86.62 224 LEU A O 1
ATOM 1861 N N . PRO A 1 225 ? 2.216 -16.267 -1.761 1.00 84.88 225 PRO A N 1
ATOM 1862 C CA . PRO A 1 225 ? 1.050 -16.857 -1.091 1.00 84.88 225 PRO A CA 1
ATOM 1863 C C . PRO A 1 225 ? 1.017 -18.396 -1.209 1.00 84.88 225 PRO A C 1
ATOM 1865 O O . PRO A 1 225 ? 0.160 -19.048 -0.616 1.00 84.88 225 PRO A O 1
ATOM 1868 N N . SER A 1 226 ? 1.909 -18.992 -2.006 1.00 83.62 226 SER A N 1
ATOM 1869 C CA . SER A 1 226 ? 1.842 -20.391 -2.452 1.00 83.62 226 SER A CA 1
ATOM 1870 C C . SER A 1 226 ? 1.867 -21.419 -1.315 1.00 83.62 226 SER A C 1
ATOM 1872 O O . SER A 1 226 ? 1.087 -22.371 -1.337 1.00 83.62 226 SER A O 1
ATOM 1874 N N . GLY A 1 227 ? 2.696 -21.211 -0.297 1.00 88.12 227 GLY A N 1
ATOM 1875 C CA . GLY A 1 227 ? 2.827 -22.079 0.873 1.00 88.12 227 GLY A CA 1
ATOM 1876 C C . GLY A 1 227 ? 1.714 -21.933 1.915 1.00 88.12 227 GLY A C 1
ATOM 1877 O O . GLY A 1 227 ? 1.685 -22.693 2.880 1.00 88.12 227 GLY A O 1
ATOM 1878 N N . ILE A 1 228 ? 0.737 -21.034 1.728 1.00 93.25 228 ILE A N 1
ATOM 1879 C CA . ILE A 1 228 ? -0.466 -21.012 2.583 1.00 93.25 228 ILE A CA 1
ATOM 1880 C C . ILE A 1 228 ? -1.228 -22.337 2.445 1.00 93.25 228 ILE A C 1
ATOM 1882 O O . ILE A 1 228 ? -1.663 -22.910 3.441 1.00 93.25 228 ILE A O 1
ATOM 1886 N N . ARG A 1 229 ? -1.345 -22.859 1.217 1.00 92.44 229 ARG A N 1
ATOM 1887 C CA . ARG A 1 229 ? -2.091 -24.096 0.928 1.00 92.44 229 ARG A CA 1
ATOM 1888 C C . ARG A 1 229 ? -1.400 -25.366 1.424 1.00 92.44 229 ARG A C 1
ATOM 1890 O O . ARG A 1 229 ? -2.043 -26.406 1.490 1.00 92.44 229 ARG A O 1
ATOM 1897 N N . SER A 1 230 ? -0.112 -25.297 1.761 1.00 93.00 230 SER A N 1
ATOM 1898 C CA . SER A 1 230 ? 0.602 -26.418 2.382 1.00 93.00 230 SER A CA 1
ATOM 1899 C C . SER A 1 230 ? 0.417 -26.489 3.898 1.00 93.00 230 SER A C 1
ATOM 1901 O O . SER A 1 230 ? 0.828 -27.473 4.507 1.00 93.00 230 SER A O 1
ATOM 1903 N N . LEU A 1 231 ? -0.185 -25.472 4.526 1.00 94.56 231 LEU A N 1
ATOM 1904 C CA . LEU A 1 231 ? -0.460 -25.504 5.960 1.00 94.56 231 LEU A CA 1
ATOM 1905 C C . LEU A 1 231 ? -1.589 -26.502 6.271 1.00 94.56 231 LEU A C 1
ATOM 1907 O O . LEU A 1 231 ? -2.611 -26.484 5.577 1.00 94.56 231 LEU A O 1
ATOM 1911 N N . PRO A 1 232 ? -1.465 -27.315 7.340 1.00 96.06 232 PRO A N 1
ATOM 1912 C CA . PRO A 1 232 ? -2.471 -28.296 7.745 1.00 96.06 232 PRO A CA 1
ATOM 1913 C C . PRO A 1 232 ? -3.651 -27.622 8.472 1.00 96.06 232 PRO A C 1
ATOM 1915 O O . PRO A 1 232 ? -3.934 -27.904 9.634 1.00 96.06 232 PRO A O 1
ATOM 1918 N N . VAL A 1 233 ? -4.322 -26.688 7.798 1.00 94.50 233 VAL A N 1
ATOM 1919 C CA . VAL A 1 233 ? -5.480 -25.933 8.298 1.00 94.50 233 VAL A CA 1
ATOM 1920 C C . VAL A 1 233 ? -6.640 -26.002 7.292 1.00 94.50 233 VAL A C 1
ATOM 1922 O O . VAL A 1 233 ? -6.399 -26.262 6.114 1.00 94.50 233 VAL A O 1
ATOM 1925 N N . PRO A 1 234 ? -7.900 -25.781 7.714 1.00 96.25 234 PRO A N 1
ATOM 1926 C CA . PRO A 1 234 ? -9.054 -25.823 6.812 1.00 96.25 234 PRO A CA 1
ATOM 1927 C C . PRO A 1 234 ? -9.000 -24.778 5.685 1.00 96.25 234 PRO A C 1
ATOM 1929 O O . PRO A 1 234 ? -8.408 -23.713 5.847 1.00 96.25 234 PRO A O 1
ATOM 1932 N N . GLU A 1 235 ? -9.717 -25.018 4.581 1.00 93.56 235 GLU A N 1
ATOM 1933 C CA . GLU A 1 235 ? -9.750 -24.108 3.419 1.00 93.56 235 GLU A CA 1
ATOM 1934 C C . GLU A 1 235 ? -10.195 -22.681 3.779 1.00 93.56 235 GLU A C 1
ATOM 1936 O O . GLU A 1 235 ? -9.642 -21.706 3.273 1.00 93.56 235 GLU A O 1
ATOM 1941 N N . GLN A 1 236 ? -11.153 -22.544 4.697 1.00 94.75 236 GLN A N 1
ATOM 1942 C CA . GLN A 1 236 ? -11.588 -21.238 5.208 1.00 94.75 236 GLN A CA 1
ATOM 1943 C C . GLN A 1 236 ? -10.416 -20.462 5.832 1.00 94.75 236 GLN A C 1
ATOM 1945 O O . GLN A 1 236 ? -10.249 -19.269 5.583 1.00 94.75 236 GLN A O 1
ATOM 1950 N N . MET A 1 237 ? -9.531 -21.152 6.561 1.00 94.62 237 MET A N 1
ATOM 1951 C CA . MET A 1 237 ? -8.321 -20.544 7.116 1.00 94.62 237 MET A CA 1
ATOM 1952 C C . MET A 1 237 ? -7.314 -20.192 6.022 1.00 94.62 237 MET A C 1
ATOM 1954 O O . MET A 1 237 ? -6.643 -19.172 6.145 1.00 94.62 237 MET A O 1
ATOM 1958 N N . TRP A 1 238 ? -7.224 -20.959 4.929 1.00 94.50 238 TRP A N 1
ATOM 1959 C CA . TRP A 1 238 ? -6.396 -20.557 3.787 1.00 94.50 238 TRP A CA 1
ATOM 1960 C C . TRP A 1 238 ? -6.874 -19.239 3.184 1.00 94.50 238 TRP A C 1
ATOM 1962 O O . TRP A 1 238 ? -6.051 -18.362 2.938 1.00 94.50 238 TRP A O 1
ATOM 1972 N N . LYS A 1 239 ? -8.186 -19.067 2.981 1.00 93.00 239 LYS A N 1
ATOM 1973 C CA . LYS A 1 239 ? -8.751 -17.821 2.435 1.00 93.00 239 LYS A CA 1
ATOM 1974 C C . LYS A 1 239 ? -8.527 -16.634 3.369 1.00 93.00 239 LYS A C 1
ATOM 1976 O O . LYS A 1 239 ? -8.140 -15.564 2.900 1.00 93.00 239 LYS A O 1
ATOM 1981 N N . TYR A 1 240 ? -8.690 -16.845 4.674 1.00 96.00 240 TYR A N 1
ATOM 1982 C CA . TYR A 1 240 ? -8.400 -15.845 5.698 1.00 96.00 240 TYR A CA 1
ATOM 1983 C C . TYR A 1 240 ? -6.914 -15.443 5.722 1.00 96.00 240 TYR A C 1
ATOM 1985 O O . TYR A 1 240 ? -6.577 -14.256 5.696 1.00 96.00 240 TYR A O 1
ATOM 1993 N N . LEU A 1 241 ? -6.004 -16.425 5.712 1.00 94.75 241 LEU A N 1
ATOM 1994 C CA . LEU A 1 241 ? -4.555 -16.202 5.682 1.00 94.75 241 LEU A CA 1
ATOM 1995 C C . LEU A 1 241 ? -4.088 -15.575 4.364 1.00 94.75 241 LEU A C 1
ATOM 1997 O O . LEU A 1 241 ? -3.133 -14.806 4.373 1.00 94.75 241 LEU A O 1
ATOM 2001 N N . ASP A 1 242 ? -4.752 -15.857 3.245 1.00 91.88 242 ASP A N 1
ATOM 2002 C CA . ASP A 1 242 ? -4.485 -15.277 1.921 1.00 91.88 242 ASP A CA 1
ATOM 2003 C C . ASP A 1 242 ? -5.235 -13.948 1.695 1.00 91.88 242 ASP A C 1
ATOM 2005 O O . ASP A 1 242 ? -5.372 -13.481 0.569 1.00 91.88 242 ASP A O 1
ATOM 2009 N N . LEU A 1 243 ? -5.742 -13.316 2.761 1.00 93.06 243 LEU A N 1
ATOM 2010 C CA . LEU A 1 243 ? -6.422 -12.012 2.736 1.00 93.06 243 LEU A CA 1
ATOM 2011 C C . LEU A 1 243 ? -7.670 -11.949 1.834 1.00 93.06 243 LEU A C 1
ATOM 2013 O O . LEU A 1 243 ? -8.156 -10.851 1.546 1.00 93.06 243 LEU A O 1
ATOM 2017 N N . LEU A 1 244 ? -8.181 -13.084 1.352 1.00 88.31 244 LEU A N 1
ATOM 2018 C CA . LEU A 1 244 ? -9.369 -13.156 0.496 1.00 88.31 244 LEU A CA 1
ATOM 2019 C C . LEU A 1 244 ? -10.640 -12.880 1.310 1.00 88.31 244 LEU A C 1
ATOM 2021 O O . LEU A 1 244 ? -11.558 -12.227 0.820 1.00 88.31 244 LEU A O 1
ATOM 2025 N N . GLU A 1 245 ? -10.640 -13.317 2.567 1.00 89.06 245 GLU A N 1
ATOM 2026 C CA . GLU A 1 245 ? -11.731 -13.180 3.535 1.00 89.06 245 GLU A CA 1
ATOM 2027 C C . GLU A 1 245 ? -11.196 -12.554 4.843 1.00 89.06 245 GLU A C 1
ATOM 2029 O O . GLU A 1 245 ? -9.981 -12.539 5.077 1.00 89.06 245 GLU A O 1
ATOM 2034 N N . ASP A 1 246 ? -12.089 -11.996 5.667 1.00 82.38 246 ASP A N 1
ATOM 2035 C CA . ASP A 1 246 ? -11.777 -11.369 6.965 1.00 82.38 246 ASP A CA 1
ATOM 2036 C C . ASP A 1 246 ? -12.594 -11.983 8.108 1.00 82.38 246 ASP A C 1
ATOM 2038 O O . ASP A 1 246 ? -13.740 -12.405 7.833 1.00 82.38 246 ASP A O 1
#